Protein AF-A0A1A8CJ34-F1 (afdb_monomer_lite)

pLDDT: mean 79.14, std 18.73, range [24.17, 98.56]

Foldseek 3Di:
DKDKDFDDDDDDDDDDDDDDDDDDDDDDDDDFDKDKWKWWADPVGDTATDFPQLRVVVVVLVVVVDDDDDDDPRPLKDQSCVRPVVSRQWIARNVQQWIARNPPRDIIHMDIDMDGCPLLCVRRIFMWDQDLVRDTGTDPPVLRSQLSVCLVVVHQKADCVVVVAQWIQRSVVRWIAGNPPRDTQDQAPQQRHTLQDFRPQDDDPDDPDPDPDQGRSAKDADPPPGDIHGPSSQVVQCVPDLVQQWGADPPPRDIDGDRDDQDADWDKDWDWAQDFDVVGRPFTKIKIWIFDQKDADPPSDPDHRDTDHDPDPRDIDIFTPDPVSVVVVVVVD

Structure (mmCIF, N/CA/C/O backbone):
data_AF-A0A1A8CJ34-F1
#
_entry.id   AF-A0A1A8CJ34-F1
#
loop_
_atom_site.group_PDB
_atom_site.id
_atom_site.type_symbol
_atom_site.label_atom_id
_atom_site.label_alt_id
_atom_site.label_comp_id
_atom_site.label_asym_id
_atom_site.label_entity_id
_atom_site.label_seq_id
_atom_site.pdbx_PDB_ins_code
_atom_site.Cartn_x
_atom_site.Cartn_y
_atom_site.Cartn_z
_atom_site.occupancy
_atom_site.B_iso_or_equiv
_atom_site.auth_seq_id
_atom_site.auth_comp_id
_atom_site.auth_asym_id
_atom_site.auth_atom_id
_atom_site.pdbx_PDB_model_num
ATOM 1 N N . MET A 1 1 ? 7.918 2.221 -10.940 1.00 45.00 1 MET A N 1
ATOM 2 C CA . MET A 1 1 ? 6.801 2.993 -11.531 1.00 45.00 1 MET A CA 1
ATOM 3 C C . MET A 1 1 ? 6.897 2.883 -13.052 1.00 45.00 1 MET A C 1
ATOM 5 O O . MET A 1 1 ? 7.996 2.609 -13.524 1.00 45.00 1 MET A O 1
ATOM 9 N N . ALA A 1 2 ? 5.792 2.984 -13.793 1.00 45.06 2 ALA A N 1
ATOM 10 C CA . ALA A 1 2 ? 5.799 2.991 -15.256 1.00 45.06 2 ALA A CA 1
ATOM 11 C C . ALA A 1 2 ? 5.310 4.349 -15.767 1.00 45.06 2 ALA A C 1
ATOM 13 O O . ALA A 1 2 ? 4.205 4.751 -15.421 1.00 45.06 2 ALA A O 1
ATOM 14 N N . ILE A 1 3 ? 6.135 5.079 -16.519 1.00 53.38 3 ILE A N 1
ATOM 15 C CA . ILE A 1 3 ? 5.806 6.436 -16.982 1.00 53.38 3 ILE A CA 1
ATOM 16 C C . ILE A 1 3 ? 5.808 6.511 -18.503 1.00 53.38 3 ILE A C 1
ATOM 18 O O . ILE A 1 3 ? 6.524 5.772 -19.179 1.00 53.38 3 ILE A O 1
ATOM 22 N N . VAL A 1 4 ? 4.985 7.426 -19.009 1.00 48.19 4 VAL A N 1
ATOM 23 C CA . VAL A 1 4 ? 4.945 7.846 -20.406 1.00 48.19 4 VAL A CA 1
ATOM 24 C C . VAL A 1 4 ? 5.994 8.936 -20.597 1.00 48.19 4 VAL A C 1
ATOM 26 O O . VAL A 1 4 ? 5.813 10.060 -20.128 1.00 48.19 4 VAL A O 1
ATOM 29 N N . SER A 1 5 ? 7.077 8.618 -21.299 1.00 47.78 5 SER A N 1
ATOM 30 C CA . SER A 1 5 ? 8.059 9.620 -21.720 1.00 47.78 5 SER A CA 1
ATOM 31 C C . SER A 1 5 ? 7.710 10.103 -23.126 1.00 47.78 5 SER A C 1
ATOM 33 O O . SER A 1 5 ? 7.687 9.322 -24.079 1.00 47.78 5 SER A O 1
ATOM 35 N N . GLY A 1 6 ? 7.406 11.398 -23.257 1.00 40.53 6 GLY A N 1
ATOM 36 C CA . GLY A 1 6 ? 7.048 12.026 -24.527 1.00 40.53 6 GLY A CA 1
ATOM 37 C C . GLY A 1 6 ? 7.621 13.435 -24.655 1.00 40.53 6 GLY A C 1
ATOM 38 O O . GLY A 1 6 ? 7.153 14.367 -24.004 1.00 40.53 6 GLY A O 1
ATOM 39 N N . SER A 1 7 ? 8.591 13.608 -25.553 1.00 33.75 7 SER A N 1
ATOM 40 C CA . SER A 1 7 ? 8.984 14.922 -26.069 1.00 33.75 7 SER A CA 1
ATOM 41 C C . SER A 1 7 ? 8.131 15.234 -27.296 1.00 33.75 7 SER A C 1
ATOM 43 O O . SER A 1 7 ? 8.426 14.758 -28.390 1.00 33.75 7 SER A O 1
ATOM 45 N N . CYS A 1 8 ? 7.087 16.050 -27.139 1.00 28.19 8 CYS A N 1
ATOM 46 C CA . CYS A 1 8 ? 6.436 16.701 -28.274 1.00 28.19 8 CYS A CA 1
ATOM 47 C C . CYS A 1 8 ? 6.458 18.225 -28.098 1.00 28.19 8 CYS A C 1
ATOM 49 O O . CYS A 1 8 ? 6.031 18.778 -27.083 1.00 28.19 8 CYS A O 1
ATOM 51 N N . ALA A 1 9 ? 7.008 18.912 -29.102 1.00 27.09 9 ALA A N 1
ATOM 52 C CA . ALA A 1 9 ? 6.963 20.360 -29.207 1.00 27.09 9 ALA A CA 1
ATOM 53 C C . ALA A 1 9 ? 5.500 20.811 -29.332 1.00 27.09 9 ALA A C 1
ATOM 55 O O . ALA A 1 9 ? 4.763 20.337 -30.198 1.00 27.09 9 ALA A O 1
ATOM 56 N N . ARG A 1 10 ? 5.087 21.739 -28.462 1.00 24.17 10 ARG A N 1
ATOM 57 C CA . ARG A 1 10 ? 3.780 22.401 -28.530 1.00 24.17 10 ARG A CA 1
ATOM 58 C C . ARG A 1 10 ? 3.632 23.098 -29.883 1.00 24.17 10 ARG A C 1
ATOM 60 O O . ARG A 1 10 ? 4.286 24.108 -30.127 1.00 24.17 10 ARG A O 1
ATOM 67 N N . VAL A 1 11 ? 2.730 22.611 -30.729 1.00 27.95 11 VAL A N 1
ATOM 68 C CA . VAL A 1 11 ? 2.163 23.423 -31.809 1.00 27.95 11 VAL A CA 1
ATOM 69 C C . VAL A 1 11 ? 0.946 24.141 -31.229 1.00 27.95 11 VAL A C 1
ATOM 71 O O . VAL A 1 11 ? -0.055 23.516 -30.888 1.00 27.95 11 VAL A O 1
ATOM 74 N N . ASN A 1 12 ? 1.062 25.460 -31.067 1.00 24.84 12 ASN A N 1
ATOM 75 C CA . ASN A 1 12 ? -0.036 26.341 -30.672 1.00 24.84 12 ASN A CA 1
ATOM 76 C C . ASN A 1 12 ? -1.152 26.290 -31.728 1.00 24.84 12 ASN A C 1
ATOM 78 O O . ASN A 1 12 ? -0.980 26.788 -32.839 1.00 24.84 12 ASN A O 1
ATOM 82 N N . GLY A 1 13 ? -2.308 25.731 -31.372 1.00 24.78 13 GLY A N 1
ATOM 83 C CA . GLY A 1 13 ? -3.538 25.853 -32.152 1.00 24.78 13 GLY A CA 1
ATOM 84 C C . GLY A 1 13 ? -4.301 27.114 -31.753 1.00 24.78 13 GLY A C 1
ATOM 85 O O . GLY A 1 13 ? -4.865 27.172 -30.662 1.00 24.78 13 GLY A O 1
ATOM 86 N N . SER A 1 14 ? -4.331 28.117 -32.634 1.00 26.61 14 SER A N 1
ATOM 87 C CA . SER A 1 14 ? -5.281 29.228 -32.531 1.00 26.61 14 SER A CA 1
ATOM 88 C C . SER A 1 14 ? -6.641 28.805 -33.093 1.00 26.61 14 SER A C 1
ATOM 90 O O . SER A 1 14 ? -6.725 28.138 -34.124 1.00 26.61 14 SER A O 1
ATOM 92 N N . ARG A 1 15 ? -7.700 29.186 -32.376 1.00 35.12 15 ARG A N 1
ATOM 93 C CA . ARG A 1 15 ? -9.116 28.960 -32.692 1.00 35.12 15 ARG A CA 1
ATOM 94 C C . ARG A 1 15 ? -9.522 29.669 -33.988 1.00 35.12 15 ARG A C 1
ATOM 96 O O . ARG A 1 15 ? -9.211 30.843 -34.135 1.00 35.12 15 ARG A O 1
ATOM 103 N N . ASN A 1 16 ? -10.288 28.980 -34.840 1.00 27.50 16 ASN A N 1
ATOM 104 C CA . ASN A 1 16 ? -11.517 29.456 -35.506 1.00 27.50 16 ASN A CA 1
ATOM 105 C C . ASN A 1 16 ? -12.118 28.304 -36.345 1.00 27.50 16 ASN A C 1
ATOM 107 O O . ASN A 1 16 ? -11.406 27.676 -37.121 1.00 27.50 16 ASN A O 1
ATOM 111 N N . GLY A 1 17 ? -13.411 28.000 -36.174 1.00 24.91 17 GLY A N 1
ATOM 112 C CA . GLY A 1 17 ? -14.178 27.126 -37.086 1.00 24.91 17 GLY A CA 1
ATOM 113 C C . GLY A 1 17 ? -15.018 27.953 -38.073 1.00 24.91 17 GLY A C 1
ATOM 114 O O . GLY A 1 17 ? -14.864 29.172 -38.094 1.00 24.91 17 GLY A O 1
ATOM 115 N N . PRO A 1 18 ? -16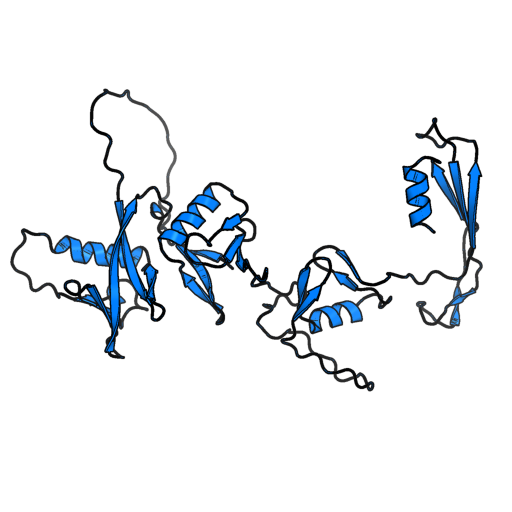.020 27.374 -38.761 1.00 51.56 18 PRO A N 1
ATOM 116 C CA . PRO A 1 18 ? -16.101 26.053 -39.400 1.00 51.56 18 PRO A CA 1
ATOM 117 C C . PRO A 1 18 ? -16.465 26.175 -40.906 1.00 51.56 18 PRO A C 1
ATOM 119 O O . PRO A 1 18 ? -17.001 27.198 -41.322 1.00 51.56 18 PRO A O 1
ATOM 122 N N . SER A 1 19 ? -16.276 25.130 -41.725 1.00 25.47 19 SER A N 1
ATOM 123 C CA . SER A 1 19 ? -17.205 24.766 -42.828 1.00 25.47 19 SER A CA 1
ATOM 124 C C . SER A 1 19 ? -16.823 23.434 -43.490 1.00 25.47 19 SER A C 1
ATOM 126 O O . SER A 1 19 ? -15.661 23.182 -43.797 1.00 25.47 19 SER A O 1
ATOM 128 N N . LEU A 1 20 ? -17.830 22.583 -43.696 1.00 39.09 20 LEU A N 1
ATOM 129 C CA . LEU A 1 20 ? -17.768 21.328 -44.453 1.00 39.09 20 LEU A CA 1
ATOM 130 C C . LEU A 1 20 ? -17.661 21.621 -45.958 1.00 39.09 20 LEU A C 1
ATOM 132 O O . LEU A 1 20 ? -18.269 22.587 -46.425 1.00 39.09 20 LEU A O 1
ATOM 136 N N . PRO A 1 21 ? -17.047 20.714 -46.737 1.00 34.19 21 PRO A N 1
ATOM 137 C CA . PRO A 1 21 ? -17.764 20.283 -47.928 1.00 34.19 21 PRO A CA 1
ATOM 138 C C . PRO A 1 21 ? -17.802 18.762 -48.139 1.00 34.19 21 PRO A C 1
ATOM 140 O O . PRO A 1 21 ? -16.892 18.002 -47.820 1.00 34.19 21 PRO A O 1
ATOM 143 N N . VAL A 1 22 ? -18.954 18.402 -48.693 1.00 32.22 22 VAL A N 1
ATOM 144 C CA . VAL A 1 22 ? -19.455 17.177 -49.321 1.00 32.22 22 VAL A CA 1
ATOM 145 C C . VAL A 1 22 ? -18.400 16.276 -49.995 1.00 32.22 22 VAL A C 1
ATOM 147 O O . VAL A 1 22 ? -17.530 16.737 -50.728 1.00 32.22 22 VAL A O 1
ATOM 150 N N . LEU A 1 23 ? -18.561 14.963 -49.787 1.00 34.78 23 LEU A N 1
ATOM 151 C CA . LEU A 1 23 ? -17.859 13.854 -50.451 1.00 34.78 23 LEU A CA 1
ATOM 152 C C . LEU A 1 23 ? -18.253 13.707 -51.933 1.00 34.78 23 LEU A C 1
ATOM 154 O O . LEU A 1 23 ? -19.438 13.812 -52.250 1.00 34.78 23 LEU A O 1
ATOM 158 N N . PRO A 1 24 ? -17.342 13.205 -52.783 1.00 31.09 24 PRO A N 1
ATOM 159 C CA . PRO A 1 24 ? -17.709 12.235 -53.799 1.00 31.09 24 PRO A CA 1
ATOM 160 C C . PRO A 1 24 ? -17.152 10.851 -53.446 1.00 31.09 24 PRO A C 1
ATOM 162 O O . PRO A 1 24 ? -15.999 10.676 -53.051 1.00 31.09 24 PRO A O 1
ATOM 165 N N . SER A 1 25 ? -18.025 9.858 -53.575 1.00 44.25 25 SER A N 1
ATOM 166 C CA . SER A 1 25 ? -17.733 8.439 -53.424 1.00 44.25 25 SER A CA 1
ATOM 167 C C . SER A 1 25 ? -16.767 7.944 -54.501 1.00 44.25 25 SER A C 1
ATOM 169 O O . SER A 1 25 ? -16.954 8.225 -55.682 1.00 44.25 25 SER A O 1
ATOM 171 N N . GLY A 1 26 ? -15.795 7.128 -54.087 1.00 42.97 26 GLY A N 1
ATOM 172 C CA . GLY A 1 26 ? -15.010 6.274 -54.977 1.00 42.97 26 GLY A CA 1
ATOM 173 C C . GLY A 1 26 ? -13.508 6.529 -54.929 1.00 42.97 26 GLY A C 1
ATOM 174 O O . GLY A 1 26 ? -12.968 7.235 -55.769 1.00 42.97 26 GLY A O 1
ATOM 175 N N . SER A 1 27 ? -12.807 5.907 -53.982 1.00 30.22 27 SER A N 1
ATOM 176 C CA . SER A 1 27 ? -11.454 5.379 -54.209 1.00 30.22 27 SER A CA 1
ATOM 177 C C . SER A 1 27 ? -11.015 4.524 -53.021 1.00 30.22 27 SER A C 1
ATOM 179 O O . SER A 1 27 ? -11.409 4.752 -51.880 1.00 30.22 27 SER A O 1
ATOM 181 N N . VAL A 1 28 ? -10.253 3.484 -53.346 1.00 38.78 28 VAL A N 1
ATOM 182 C CA . VAL A 1 28 ? -9.584 2.531 -52.455 1.00 38.78 28 VAL A CA 1
ATOM 183 C C . VAL A 1 28 ? -9.040 3.244 -51.211 1.00 38.78 28 VAL A C 1
ATOM 185 O O . VAL A 1 28 ? -8.338 4.244 -51.341 1.00 38.78 28 VAL A O 1
ATOM 188 N N . GLY A 1 29 ? -9.408 2.756 -50.020 1.00 34.66 29 GLY A N 1
ATOM 189 C CA . GLY A 1 29 ? -9.102 3.416 -48.748 1.00 34.66 29 GLY A CA 1
ATOM 190 C C . GLY A 1 29 ? -7.618 3.789 -48.618 1.00 34.66 29 GLY A C 1
ATOM 191 O O . GLY A 1 29 ? -6.761 3.012 -49.048 1.00 34.66 29 GLY A O 1
ATOM 192 N N . PRO A 1 30 ? -7.291 4.965 -48.051 1.00 45.59 30 PRO A N 1
ATOM 193 C CA . PRO A 1 30 ? -5.911 5.416 -47.946 1.00 45.59 30 PRO A CA 1
ATOM 194 C C . PRO A 1 30 ? -5.113 4.412 -47.111 1.00 45.59 30 PRO A C 1
ATOM 196 O O . PRO A 1 30 ? -5.522 4.047 -46.007 1.00 45.59 30 PRO A O 1
ATOM 199 N N . SER A 1 31 ? -3.976 3.960 -47.646 1.00 55.31 31 SER A N 1
ATOM 200 C CA . SER A 1 31 ? -2.976 3.201 -46.895 1.00 55.31 31 SER A CA 1
ATOM 201 C C . SER A 1 31 ? -2.723 3.919 -45.572 1.00 55.31 31 SER A C 1
ATOM 203 O O . SER A 1 31 ? -2.351 5.096 -45.589 1.00 55.31 31 SER A O 1
ATOM 205 N N . GLN A 1 32 ? -2.959 3.248 -44.442 1.00 59.31 32 GLN A N 1
ATOM 206 C CA . GLN A 1 32 ? -2.711 3.852 -43.137 1.00 59.31 32 GLN A CA 1
ATOM 207 C C . GLN A 1 32 ? -1.262 4.357 -43.093 1.00 59.31 32 GLN A C 1
ATOM 209 O O . GLN A 1 32 ? -0.355 3.616 -43.485 1.00 59.31 32 GLN A O 1
ATOM 214 N N . PRO A 1 33 ? -1.022 5.606 -42.666 1.00 73.19 33 PRO A N 1
ATOM 215 C CA . PRO A 1 33 ? 0.332 6.123 -42.588 1.00 73.19 33 PRO A CA 1
ATOM 216 C C . PRO A 1 33 ? 1.138 5.277 -41.595 1.00 73.19 33 PRO A C 1
ATOM 218 O O . PRO A 1 33 ? 0.696 5.016 -40.475 1.00 73.19 33 PRO A O 1
ATOM 221 N N . MET A 1 34 ? 2.301 4.796 -42.034 1.00 79.50 34 MET A N 1
ATOM 222 C CA . MET A 1 34 ? 3.190 3.935 -41.251 1.00 79.50 34 MET A CA 1
ATOM 223 C C . MET A 1 34 ? 4.361 4.756 -40.710 1.00 79.50 34 MET A C 1
ATOM 225 O O . MET A 1 34 ? 4.915 5.594 -41.420 1.00 79.50 34 MET A O 1
ATOM 229 N N . ILE A 1 35 ? 4.776 4.479 -39.477 1.00 81.94 35 ILE A N 1
ATOM 230 C CA . ILE A 1 35 ? 5.943 5.081 -38.831 1.00 81.94 35 ILE A CA 1
ATOM 231 C C . ILE A 1 35 ? 7.047 4.033 -38.712 1.00 81.94 35 ILE A C 1
ATOM 233 O O . ILE A 1 35 ? 6.802 2.893 -38.311 1.00 81.94 35 ILE A O 1
ATOM 237 N N . ALA A 1 36 ? 8.269 4.437 -39.061 1.00 84.75 36 ALA A N 1
ATOM 238 C CA . ALA A 1 36 ? 9.468 3.640 -38.857 1.00 84.75 36 ALA A CA 1
ATOM 239 C C . ALA A 1 36 ? 10.012 3.855 -37.442 1.00 84.75 36 ALA A C 1
ATOM 241 O O . ALA A 1 36 ? 10.359 4.974 -37.064 1.00 84.75 36 ALA A O 1
ATOM 242 N N . VAL A 1 37 ? 10.108 2.768 -36.681 1.00 87.19 37 VAL A N 1
ATOM 243 C CA . VAL A 1 37 ? 10.777 2.729 -35.381 1.00 87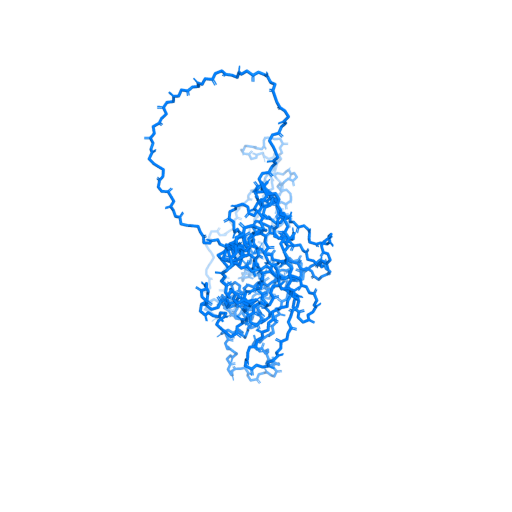.19 37 VAL A CA 1
ATOM 244 C C . VAL A 1 37 ? 12.043 1.906 -35.540 1.00 87.19 37 VAL A C 1
ATOM 246 O O . VAL A 1 37 ? 12.009 0.774 -36.030 1.00 87.19 37 VAL A O 1
ATOM 249 N N . TRP A 1 38 ? 13.167 2.497 -35.151 1.00 89.56 38 TRP A N 1
ATOM 250 C CA . TRP A 1 38 ? 14.443 1.804 -35.123 1.00 89.56 38 TRP A CA 1
ATOM 251 C C . TRP A 1 38 ? 14.655 1.216 -33.732 1.00 89.56 38 TRP A C 1
ATOM 253 O O . TRP A 1 38 ? 14.408 1.878 -32.725 1.00 89.56 38 TRP A O 1
ATOM 263 N N . GLU A 1 39 ? 15.118 -0.028 -33.676 1.00 91.88 39 GLU A N 1
ATOM 264 C CA . GLU A 1 39 ? 15.334 -0.761 -32.428 1.00 91.88 39 GLU A CA 1
ATOM 265 C C . GLU A 1 39 ? 16.743 -1.360 -32.406 1.00 91.88 39 GLU A C 1
ATOM 267 O O . GLU A 1 39 ? 17.288 -1.726 -33.452 1.00 91.88 39 GLU A O 1
ATOM 272 N N . TRP A 1 40 ? 17.320 -1.495 -31.216 1.00 92.06 40 TRP A N 1
ATOM 273 C CA . TRP A 1 40 ? 18.594 -2.172 -30.981 1.00 92.06 40 TRP A CA 1
ATOM 274 C C . TRP A 1 40 ? 18.411 -3.345 -30.022 1.00 92.06 40 TRP A C 1
ATOM 276 O O . TRP A 1 40 ? 17.515 -3.335 -29.183 1.00 92.06 40 TRP A O 1
ATOM 286 N N . GLN A 1 41 ? 19.234 -4.378 -30.169 1.00 93.19 41 GLN A N 1
ATOM 287 C CA . GLN A 1 41 ? 19.145 -5.579 -29.347 1.00 93.19 41 GLN A CA 1
ATOM 288 C C . GLN A 1 41 ? 20.065 -5.480 -28.124 1.00 93.19 41 GLN A C 1
ATOM 290 O O . GLN A 1 41 ? 21.276 -5.266 -28.267 1.00 93.19 41 GLN A O 1
ATOM 295 N N . ASP A 1 42 ? 19.491 -5.632 -26.932 1.00 87.12 42 ASP A N 1
ATOM 296 C CA . ASP A 1 42 ? 20.243 -5.677 -25.678 1.00 87.12 42 ASP A CA 1
ATOM 297 C C . ASP A 1 42 ? 20.945 -7.028 -25.459 1.00 87.12 42 ASP A C 1
ATOM 299 O O . ASP A 1 42 ? 20.792 -7.967 -26.244 1.00 87.12 42 ASP A O 1
ATOM 303 N N . ASP A 1 43 ? 21.765 -7.118 -24.408 1.00 84.38 43 ASP A N 1
ATOM 304 C CA . ASP A 1 43 ? 22.549 -8.328 -24.101 1.00 84.38 43 ASP A CA 1
ATOM 305 C C . ASP A 1 43 ? 21.672 -9.522 -23.711 1.00 84.38 43 ASP A C 1
ATOM 307 O O . ASP A 1 43 ? 22.100 -10.670 -23.801 1.00 84.38 43 ASP A O 1
ATOM 311 N N . GLN A 1 44 ? 20.432 -9.254 -23.305 1.00 82.19 44 GLN A N 1
ATOM 312 C CA . GLN A 1 44 ? 19.437 -10.261 -22.952 1.00 82.19 44 GLN A CA 1
ATOM 313 C C . GLN A 1 44 ? 18.589 -10.677 -24.167 1.00 82.19 44 GLN A C 1
ATOM 315 O O . GLN A 1 44 ? 17.731 -11.551 -24.058 1.00 82.19 44 GLN A O 1
ATOM 320 N N . GLY A 1 45 ? 18.842 -10.084 -25.338 1.00 84.19 45 GLY A N 1
ATOM 321 C CA . GLY A 1 45 ? 18.179 -10.408 -26.594 1.00 84.19 45 GLY A CA 1
ATOM 322 C C . GLY A 1 45 ? 16.885 -9.636 -26.856 1.00 84.19 45 GLY A C 1
ATOM 323 O O . GLY A 1 45 ? 16.283 -9.850 -27.915 1.00 84.19 45 GLY A O 1
ATOM 324 N N . TYR A 1 46 ? 16.471 -8.729 -25.966 1.00 87.56 46 TYR A N 1
ATOM 325 C CA . TYR A 1 46 ? 15.284 -7.898 -26.158 1.00 87.56 46 TYR A CA 1
ATOM 326 C C . TYR A 1 46 ? 15.568 -6.729 -27.098 1.00 87.56 46 TYR A C 1
ATOM 328 O O . TYR A 1 46 ? 16.676 -6.197 -27.167 1.00 87.56 46 TYR A O 1
ATOM 336 N N . TRP A 1 47 ? 14.537 -6.308 -27.826 1.00 89.38 47 TRP A N 1
ATOM 337 C CA . TRP A 1 47 ? 14.623 -5.198 -28.769 1.00 89.38 47 TRP A CA 1
ATOM 338 C C . TRP A 1 47 ? 14.143 -3.908 -28.119 1.00 89.38 47 TRP A C 1
ATOM 340 O O . TRP A 1 47 ? 12.967 -3.761 -27.793 1.00 89.38 47 TRP A O 1
ATOM 350 N N . ARG A 1 48 ? 15.062 -2.965 -27.938 1.00 89.00 48 ARG A N 1
ATOM 351 C CA . ARG A 1 48 ? 14.813 -1.677 -27.299 1.00 89.00 48 ARG A CA 1
ATOM 352 C C . ARG A 1 48 ? 14.622 -0.595 -28.359 1.00 89.00 48 ARG A C 1
ATOM 354 O O . ARG A 1 48 ? 15.456 -0.491 -29.263 1.00 89.00 48 ARG A O 1
ATOM 361 N N . PRO A 1 49 ? 13.550 0.209 -28.281 1.00 88.50 49 PRO A N 1
ATOM 362 C CA . PRO A 1 49 ? 13.346 1.294 -29.226 1.00 88.50 49 PRO A CA 1
ATOM 363 C C . PRO A 1 49 ? 14.387 2.394 -29.016 1.00 88.50 49 PRO A C 1
ATOM 365 O O . PRO A 1 49 ? 14.702 2.768 -27.886 1.00 88.50 49 PRO A O 1
ATOM 368 N N . TYR A 1 50 ? 14.890 2.954 -30.111 1.00 87.00 50 TYR A N 1
ATOM 369 C CA . TYR A 1 50 ? 15.502 4.274 -30.056 1.00 87.00 50 TYR A CA 1
ATOM 370 C C . TYR A 1 50 ? 14.422 5.333 -29.826 1.00 87.00 50 TYR A C 1
ATOM 372 O O . TYR A 1 50 ? 13.264 5.168 -30.226 1.00 87.00 50 TYR A O 1
ATOM 380 N N . SER A 1 51 ? 14.819 6.470 -29.253 1.00 82.25 51 SER A N 1
ATOM 381 C CA . SER A 1 51 ? 13.928 7.621 -29.115 1.00 82.25 51 SER A CA 1
ATOM 382 C C . SER A 1 51 ? 13.342 8.038 -30.471 1.00 82.25 51 SER A C 1
ATOM 384 O O . SER A 1 51 ? 13.926 7.788 -31.533 1.00 82.25 51 SER A O 1
ATOM 386 N N . GLY A 1 52 ? 12.179 8.698 -30.453 1.00 79.12 52 GLY A N 1
ATOM 387 C CA . GLY A 1 52 ? 11.527 9.164 -31.683 1.00 79.12 52 GLY A CA 1
ATOM 388 C C . GLY A 1 52 ? 12.433 10.075 -32.519 1.00 79.12 52 GLY A C 1
ATOM 389 O O . GLY A 1 52 ? 12.482 9.950 -33.741 1.00 79.12 52 GLY A O 1
ATOM 390 N N . GLN A 1 53 ? 13.226 10.923 -31.856 1.00 83.31 53 GLN A N 1
ATOM 391 C CA . GLN A 1 53 ? 14.198 11.805 -32.503 1.00 83.31 53 GLN A CA 1
ATOM 392 C C . GLN A 1 53 ? 15.311 11.019 -33.209 1.00 83.31 53 GLN A C 1
ATOM 394 O O . GLN A 1 53 ? 15.589 11.270 -34.382 1.00 83.31 53 GLN A O 1
ATOM 399 N N . VAL A 1 54 ? 15.912 10.043 -32.522 1.00 85.56 54 VAL A N 1
ATOM 400 C CA . VAL A 1 54 ? 16.986 9.214 -33.087 1.00 85.56 54 VAL A CA 1
ATOM 401 C C . VAL A 1 54 ? 16.451 8.348 -34.230 1.00 85.56 54 VAL A C 1
ATOM 403 O O . VAL A 1 54 ? 17.070 8.291 -35.289 1.00 85.56 54 VAL A O 1
ATOM 406 N N . SER A 1 55 ? 15.265 7.753 -34.076 1.00 86.75 55 SER A N 1
ATOM 407 C CA . SER A 1 55 ? 14.606 6.987 -35.144 1.00 86.75 55 SER A CA 1
ATOM 408 C C . SER A 1 55 ? 14.338 7.846 -36.386 1.00 86.75 55 SER A C 1
ATOM 410 O O . SER A 1 55 ? 14.652 7.426 -37.499 1.00 86.75 55 SER A O 1
ATOM 412 N N . ALA A 1 56 ? 13.826 9.071 -36.217 1.00 84.56 56 ALA A N 1
ATOM 413 C CA . ALA A 1 56 ? 13.586 9.999 -37.324 1.00 84.56 56 ALA A CA 1
ATOM 414 C C . ALA A 1 56 ? 14.888 10.454 -38.005 1.00 84.56 56 ALA A C 1
ATOM 416 O O . ALA A 1 56 ? 14.938 10.607 -39.229 1.00 84.56 56 ALA A O 1
ATOM 417 N N . TYR A 1 57 ? 15.955 10.651 -37.227 1.00 86.25 57 TYR A N 1
ATOM 418 C CA . TYR A 1 57 ? 17.278 10.976 -37.751 1.00 86.25 57 TYR A CA 1
ATOM 419 C C . TYR A 1 57 ? 17.846 9.834 -38.604 1.00 86.25 57 TYR A C 1
ATOM 421 O O . TYR A 1 57 ? 18.242 10.072 -39.748 1.00 86.25 57 TYR A O 1
ATOM 429 N N . ILE A 1 58 ? 17.811 8.596 -38.096 1.00 87.19 58 ILE A N 1
ATOM 430 C CA . ILE A 1 58 ? 18.252 7.412 -38.846 1.00 87.19 58 ILE A CA 1
ATOM 431 C C . ILE A 1 58 ? 17.442 7.289 -40.143 1.00 87.19 58 ILE A C 1
ATOM 433 O O . ILE A 1 58 ? 18.018 7.145 -41.222 1.00 87.19 58 ILE A O 1
ATOM 437 N N . GLU A 1 59 ? 16.119 7.442 -40.072 1.00 88.06 59 GLU A N 1
ATOM 438 C CA . GLU A 1 59 ? 15.242 7.353 -41.241 1.00 88.06 59 GLU A CA 1
ATOM 439 C C . GLU A 1 59 ? 15.555 8.424 -42.300 1.00 88.06 59 GLU A C 1
ATOM 441 O O . GLU A 1 59 ? 15.567 8.132 -43.500 1.00 88.06 59 GLU A O 1
ATOM 446 N N . ARG A 1 60 ? 15.880 9.657 -41.884 1.00 85.44 60 ARG A N 1
ATOM 447 C CA . ARG A 1 60 ? 16.298 10.741 -42.788 1.00 85.44 60 ARG A CA 1
ATOM 448 C C . ARG A 1 60 ? 17.620 10.423 -43.485 1.00 85.44 60 ARG A C 1
ATOM 450 O O . ARG A 1 60 ? 17.757 10.700 -44.678 1.00 85.44 60 ARG A O 1
ATOM 457 N N . CYS A 1 61 ? 18.584 9.859 -42.763 1.00 85.56 61 CYS A N 1
ATOM 458 C CA . CYS A 1 61 ? 19.867 9.434 -43.322 1.00 85.56 61 CYS A CA 1
ATOM 459 C C . CYS A 1 61 ? 19.695 8.291 -44.332 1.00 85.56 61 CYS A C 1
ATOM 461 O O . CYS A 1 61 ? 20.302 8.326 -45.401 1.00 85.56 61 CYS A O 1
ATOM 463 N N . VAL A 1 62 ? 18.822 7.325 -44.037 1.00 84.25 62 VAL A N 1
ATOM 464 C CA . VAL A 1 62 ? 18.531 6.190 -44.927 1.00 84.25 62 VAL A CA 1
ATOM 465 C C . VAL A 1 62 ? 17.752 6.634 -46.172 1.00 84.25 62 VAL A C 1
ATOM 467 O O . VAL A 1 62 ? 18.103 6.250 -47.285 1.00 84.25 62 VAL A O 1
ATOM 470 N N . SER A 1 63 ? 16.755 7.511 -46.022 1.00 76.56 63 SER A N 1
ATOM 471 C CA . SER A 1 63 ? 15.904 7.984 -47.130 1.00 76.56 63 SER A CA 1
ATOM 472 C C . SER A 1 63 ? 16.651 8.854 -48.146 1.00 76.56 63 SER A C 1
ATOM 474 O O . SER A 1 63 ? 16.338 8.839 -49.335 1.00 76.56 63 SER A O 1
ATOM 476 N N . ARG A 1 64 ? 17.682 9.591 -47.709 1.00 68.69 64 ARG A N 1
ATOM 477 C CA . ARG A 1 64 ? 18.555 10.383 -48.598 1.00 68.69 64 ARG A CA 1
ATOM 478 C C . ARG A 1 64 ? 19.410 9.528 -49.543 1.00 68.69 64 ARG A C 1
ATOM 480 O O . ARG A 1 64 ? 20.045 10.077 -50.435 1.00 68.69 64 ARG A O 1
ATOM 487 N N . ARG A 1 65 ? 19.407 8.204 -49.369 1.00 64.88 65 ARG A N 1
ATOM 488 C CA . ARG A 1 65 ? 20.206 7.226 -50.119 1.00 64.88 65 ARG A CA 1
ATOM 489 C C . ARG A 1 65 ? 19.437 6.531 -51.256 1.00 64.88 65 ARG A C 1
ATOM 491 O O . ARG A 1 65 ? 19.867 5.476 -51.711 1.00 64.88 65 ARG A O 1
ATOM 498 N N . GLY A 1 66 ? 18.284 7.072 -51.666 1.00 54.19 66 GLY A N 1
ATOM 499 C CA . GLY A 1 66 ? 17.350 6.430 -52.601 1.00 54.19 66 GLY A CA 1
ATOM 500 C C . GLY A 1 66 ? 17.955 5.978 -53.951 1.00 54.19 66 GLY A C 1
ATOM 501 O O . GLY A 1 66 ? 19.024 6.441 -54.343 1.00 54.19 66 GLY A O 1
ATOM 502 N N . PRO A 1 67 ? 17.260 5.106 -54.715 1.00 48.41 67 PRO A N 1
ATOM 503 C CA . PRO A 1 67 ? 17.851 4.283 -55.788 1.00 48.41 67 PRO A CA 1
ATOM 504 C C . PRO A 1 67 ? 18.379 5.027 -57.029 1.00 48.41 67 PRO A C 1
ATOM 506 O O . PRO A 1 67 ? 18.897 4.395 -57.946 1.00 48.41 67 PRO A O 1
ATOM 509 N N . ARG A 1 68 ? 18.201 6.350 -57.118 1.00 48.69 68 ARG A N 1
ATOM 510 C CA . ARG A 1 68 ? 18.515 7.166 -58.303 1.00 48.69 68 ARG A CA 1
ATOM 511 C C . ARG A 1 68 ? 19.053 8.544 -57.909 1.00 48.69 68 ARG A C 1
ATOM 513 O O . ARG A 1 68 ? 18.397 9.558 -58.114 1.00 48.69 68 ARG A O 1
ATOM 520 N N . GLY A 1 69 ? 20.255 8.580 -57.347 1.00 41.59 69 GLY A N 1
ATOM 521 C CA . GLY A 1 69 ? 20.987 9.821 -57.092 1.00 41.59 69 GLY A CA 1
ATOM 522 C C . GLY A 1 69 ? 22.472 9.526 -56.950 1.00 41.59 69 GLY A C 1
ATOM 523 O O . GLY A 1 69 ? 22.905 9.005 -55.928 1.00 41.59 69 GLY A O 1
ATOM 524 N N . GLY A 1 70 ? 23.223 9.772 -58.022 1.00 42.34 70 GLY A N 1
ATOM 525 C CA . GLY A 1 70 ? 24.644 9.464 -58.113 1.00 42.34 70 GLY A CA 1
ATOM 526 C C . GLY A 1 70 ? 25.535 10.356 -57.249 1.00 42.34 70 GLY A C 1
ATOM 527 O O . GLY A 1 70 ? 25.156 11.453 -56.851 1.00 42.34 70 GLY A O 1
ATOM 528 N N . GLY A 1 71 ? 26.757 9.867 -57.034 1.00 42.53 71 GLY A N 1
ATOM 529 C CA . GLY A 1 71 ? 27.936 10.707 -56.831 1.00 42.53 71 GLY A CA 1
ATOM 530 C C . GLY A 1 71 ? 28.026 11.433 -55.492 1.00 42.53 71 GLY A C 1
ATOM 531 O O . GLY A 1 71 ? 28.062 12.655 -55.452 1.00 42.53 71 GLY A O 1
ATOM 532 N N . GLY A 1 72 ? 28.152 10.689 -54.398 1.00 40.22 72 GLY A N 1
ATOM 533 C CA . GLY A 1 72 ? 28.643 11.237 -53.138 1.00 40.22 72 GLY A CA 1
ATOM 534 C C . GLY A 1 72 ? 28.970 10.109 -52.177 1.00 40.22 72 GLY A C 1
ATOM 535 O O . GLY A 1 72 ? 28.115 9.265 -51.920 1.00 40.22 72 GLY A O 1
ATOM 536 N N . ALA A 1 73 ? 30.203 10.069 -51.672 1.00 45.97 73 ALA A N 1
ATOM 537 C CA . ALA A 1 73 ? 30.658 9.135 -50.646 1.00 45.97 73 ALA A CA 1
ATOM 538 C C . ALA A 1 73 ? 29.909 9.388 -49.323 1.00 45.97 73 ALA A C 1
ATOM 540 O O . ALA A 1 73 ? 30.436 9.976 -48.386 1.00 45.97 73 ALA A O 1
ATOM 541 N N . GLY A 1 74 ? 28.634 9.009 -49.264 1.00 52.56 74 GLY A N 1
ATOM 542 C CA . GLY A 1 74 ? 27.870 9.003 -48.029 1.00 52.56 74 GLY A CA 1
ATOM 543 C C . GLY A 1 74 ? 28.366 7.849 -47.173 1.00 52.56 74 GLY A C 1
ATOM 544 O O . GLY A 1 74 ? 28.224 6.693 -47.584 1.00 52.56 74 GLY A O 1
ATOM 545 N N . SER A 1 75 ? 28.952 8.164 -46.014 1.00 59.81 75 SER A N 1
ATOM 546 C CA . SER A 1 75 ? 29.359 7.184 -45.005 1.00 59.81 75 SER A CA 1
ATOM 547 C C . SER A 1 75 ? 28.281 6.110 -44.844 1.00 59.81 75 SER A C 1
ATOM 549 O O . SER A 1 75 ? 27.110 6.415 -44.623 1.00 59.81 75 SER A O 1
ATOM 551 N N . THR A 1 76 ? 28.667 4.838 -44.975 1.00 74.69 76 THR A N 1
ATOM 552 C CA . THR A 1 76 ? 27.799 3.666 -44.732 1.00 74.69 76 THR A CA 1
ATOM 553 C C . THR A 1 76 ? 27.343 3.570 -43.277 1.00 74.69 76 THR A C 1
ATOM 555 O O . THR A 1 76 ? 26.430 2.804 -42.964 1.00 74.69 76 THR A O 1
ATOM 558 N N . SER A 1 77 ? 27.959 4.381 -42.418 1.00 83.38 77 SER A N 1
ATOM 559 C CA . SER A 1 77 ? 27.754 4.435 -40.984 1.00 83.38 77 SER A CA 1
ATOM 560 C C . SER A 1 77 ? 27.102 5.754 -40.559 1.00 83.38 77 SER A C 1
ATOM 562 O O . SER A 1 77 ? 27.495 6.833 -41.006 1.00 83.38 77 SER A O 1
ATOM 564 N N . ILE A 1 78 ? 26.118 5.667 -39.667 1.00 87.75 78 ILE A N 1
ATOM 565 C CA . ILE A 1 78 ? 25.398 6.799 -39.076 1.00 87.75 78 ILE A CA 1
ATOM 566 C C . ILE A 1 78 ? 25.886 7.000 -37.642 1.00 87.75 78 ILE A C 1
ATOM 568 O O . ILE A 1 78 ? 25.717 6.110 -36.814 1.00 87.75 78 ILE A O 1
ATOM 572 N N . CYS A 1 79 ? 26.435 8.174 -37.327 1.00 88.31 79 CYS A N 1
ATOM 573 C CA . CYS A 1 79 ? 26.802 8.539 -35.955 1.00 88.31 79 CYS A CA 1
ATOM 574 C C . CYS A 1 79 ? 25.567 8.980 -35.163 1.00 88.31 79 CYS A C 1
ATOM 576 O O . CYS A 1 79 ? 24.944 9.987 -35.513 1.00 88.31 79 CYS A O 1
ATOM 578 N N . LEU A 1 80 ? 25.239 8.274 -34.078 1.00 87.06 80 LEU A N 1
ATOM 579 C CA . LEU A 1 80 ? 24.071 8.594 -33.248 1.00 87.06 80 LEU A CA 1
ATOM 580 C C . LEU A 1 80 ? 24.267 9.866 -32.412 1.00 87.06 80 LEU A C 1
ATOM 582 O O . LEU A 1 80 ? 23.300 10.592 -32.183 1.00 87.06 80 LEU A O 1
ATOM 586 N N . GLY A 1 81 ? 25.521 10.203 -32.092 1.00 84.62 81 GLY A N 1
ATOM 587 C CA . GLY A 1 81 ? 25.922 11.452 -31.430 1.00 84.62 81 GLY A CA 1
ATOM 588 C C . GLY A 1 81 ? 25.403 12.740 -32.064 1.00 84.62 81 GLY A C 1
ATOM 589 O O . GLY A 1 81 ? 25.245 13.745 -31.381 1.00 84.62 81 GLY A O 1
ATOM 590 N N . GLN A 1 82 ? 25.137 12.715 -33.372 1.00 85.19 82 GLN A N 1
ATOM 591 C CA . GLN A 1 82 ? 24.622 13.870 -34.113 1.00 85.19 82 GLN A CA 1
ATOM 592 C C . GLN A 1 82 ? 23.153 14.169 -33.786 1.00 85.19 82 GLN A C 1
ATOM 594 O O . GLN A 1 82 ? 22.703 15.299 -33.955 1.00 85.19 82 GLN A O 1
ATOM 599 N N . SER A 1 83 ? 22.404 13.159 -33.338 1.00 85.38 83 SER A N 1
ATOM 600 C CA . SER A 1 83 ? 21.026 13.320 -32.874 1.00 85.38 83 SER A CA 1
ATOM 601 C C . SER A 1 83 ? 20.953 13.442 -31.357 1.00 85.38 83 SER A C 1
ATOM 603 O O . SER A 1 83 ? 20.152 14.225 -30.858 1.00 85.38 83 SER A O 1
ATOM 605 N N . ASP A 1 84 ? 21.742 12.650 -30.633 1.00 83.00 84 ASP A N 1
ATOM 606 C CA . ASP A 1 84 ? 21.753 12.615 -29.174 1.00 83.00 84 ASP A CA 1
ATOM 607 C C . ASP A 1 84 ? 23.205 12.520 -28.675 1.00 83.00 84 ASP A C 1
ATOM 609 O O . ASP A 1 84 ? 23.850 11.490 -28.898 1.00 83.00 84 ASP A O 1
ATOM 613 N N . PRO A 1 85 ? 23.736 13.556 -27.997 1.00 85.25 85 PRO A N 1
ATOM 614 C CA . PRO A 1 85 ? 25.111 13.562 -27.499 1.00 85.25 85 PRO A CA 1
ATOM 615 C C . PRO A 1 85 ? 25.456 12.391 -26.567 1.00 85.25 85 PRO A C 1
ATOM 617 O O . PRO A 1 85 ? 26.610 11.954 -26.545 1.00 85.25 85 PRO A O 1
ATOM 620 N N . SER A 1 86 ? 24.477 11.844 -25.834 1.00 84.69 86 SER A N 1
ATOM 621 C CA . SER A 1 86 ? 24.683 10.673 -24.964 1.00 84.69 86 SER A CA 1
ATOM 622 C C . SER A 1 86 ? 25.014 9.405 -25.761 1.00 84.69 86 SER A C 1
ATOM 624 O O . SER A 1 86 ? 25.698 8.508 -25.270 1.00 84.69 86 SER A O 1
ATOM 626 N N . LEU A 1 87 ? 24.604 9.367 -27.032 1.00 85.50 87 LEU A N 1
ATOM 627 C CA . LEU A 1 87 ? 24.882 8.287 -27.969 1.00 85.50 87 LEU A CA 1
ATOM 628 C C . LEU A 1 87 ? 26.102 8.570 -28.862 1.00 85.50 87 LEU A C 1
ATOM 630 O O . LEU A 1 87 ? 26.315 7.880 -29.861 1.00 85.50 87 LEU A O 1
ATOM 634 N N . SER A 1 88 ? 26.932 9.554 -28.507 1.00 83.38 88 SER A N 1
ATOM 635 C CA . SER A 1 88 ? 28.153 9.906 -29.243 1.00 83.38 88 SER A CA 1
ATOM 636 C C . SER A 1 88 ? 29.119 8.757 -29.555 1.00 83.38 88 SER A C 1
ATOM 638 O O . SER A 1 88 ? 29.625 8.763 -30.678 1.00 83.38 88 SER A O 1
ATOM 640 N N . PRO A 1 89 ? 29.344 7.745 -28.690 1.00 86.56 89 PRO A N 1
ATOM 641 C CA . PRO A 1 89 ? 30.266 6.660 -29.027 1.00 86.56 89 PRO A CA 1
ATOM 642 C C . PRO A 1 89 ? 29.665 5.618 -29.983 1.00 86.56 89 PRO A C 1
ATOM 644 O O . PRO A 1 89 ? 30.359 4.670 -30.352 1.00 86.56 89 PRO A O 1
ATOM 647 N N . TYR A 1 90 ? 28.390 5.738 -30.367 1.00 88.94 90 TYR A N 1
ATOM 648 C CA . TYR A 1 90 ? 27.691 4.726 -31.155 1.00 88.94 90 TYR A CA 1
ATOM 649 C C . TYR A 1 90 ? 27.567 5.119 -32.631 1.00 88.94 90 TYR A C 1
ATOM 651 O O . TYR A 1 90 ? 27.066 6.195 -32.978 1.00 88.94 90 TYR A O 1
ATOM 659 N N . LEU A 1 91 ? 27.937 4.186 -33.510 1.00 89.81 91 LEU A N 1
ATOM 660 C CA . LEU A 1 91 ? 27.631 4.236 -34.938 1.00 89.81 91 LEU A CA 1
ATOM 661 C C . LEU A 1 91 ? 26.744 3.075 -35.352 1.00 89.81 91 LEU A C 1
ATOM 663 O O . LEU A 1 91 ? 26.922 1.964 -34.877 1.00 89.81 91 LEU A O 1
ATOM 667 N N . ILE A 1 92 ? 25.839 3.312 -36.294 1.00 90.81 92 ILE A N 1
ATOM 668 C CA . ILE A 1 92 ? 25.077 2.253 -36.956 1.00 90.81 92 ILE A CA 1
ATOM 669 C C . ILE A 1 92 ? 25.630 2.057 -38.357 1.00 90.81 92 ILE A C 1
ATOM 671 O O . ILE A 1 92 ? 25.544 2.968 -39.176 1.00 90.81 92 ILE A O 1
ATOM 675 N N . ASP A 1 93 ? 26.141 0.869 -38.653 1.00 88.81 93 ASP A N 1
ATOM 676 C CA . ASP A 1 93 ? 26.409 0.445 -40.020 1.00 88.81 93 ASP A CA 1
ATOM 677 C C . ASP A 1 93 ? 25.111 -0.041 -40.673 1.00 88.81 93 ASP A C 1
ATOM 679 O O . ASP A 1 93 ? 24.511 -1.040 -40.269 1.00 88.81 93 ASP A O 1
ATOM 683 N N . ILE A 1 94 ? 24.644 0.705 -41.673 1.00 86.69 94 ILE A N 1
ATOM 684 C CA . ILE A 1 94 ? 23.338 0.472 -42.296 1.00 86.69 94 ILE A CA 1
ATOM 685 C C . ILE A 1 94 ? 23.296 -0.806 -43.144 1.00 86.69 94 ILE A C 1
ATOM 687 O O . ILE A 1 94 ? 22.294 -1.514 -43.050 1.00 86.69 94 ILE A O 1
ATOM 691 N N . PRO A 1 95 ? 24.325 -1.151 -43.945 1.00 85.12 95 PRO A N 1
ATOM 692 C CA . PRO A 1 95 ? 24.330 -2.399 -44.709 1.00 85.12 95 PRO A CA 1
ATOM 693 C C . PRO A 1 95 ? 24.250 -3.657 -43.839 1.00 85.12 95 PRO A C 1
ATOM 695 O O . PRO A 1 95 ? 23.517 -4.580 -44.184 1.00 85.12 95 PRO A O 1
ATOM 698 N N . SER A 1 96 ? 24.980 -3.702 -42.720 1.00 85.56 96 SER A N 1
ATOM 699 C CA . SER A 1 96 ? 24.976 -4.864 -41.819 1.00 85.56 96 SER A CA 1
ATOM 700 C C . SER A 1 96 ? 23.886 -4.818 -40.745 1.00 85.56 96 SER A C 1
ATOM 702 O O . SER A 1 96 ? 23.667 -5.819 -40.063 1.00 85.56 96 SER A O 1
ATOM 704 N N . LEU A 1 97 ? 23.202 -3.676 -40.59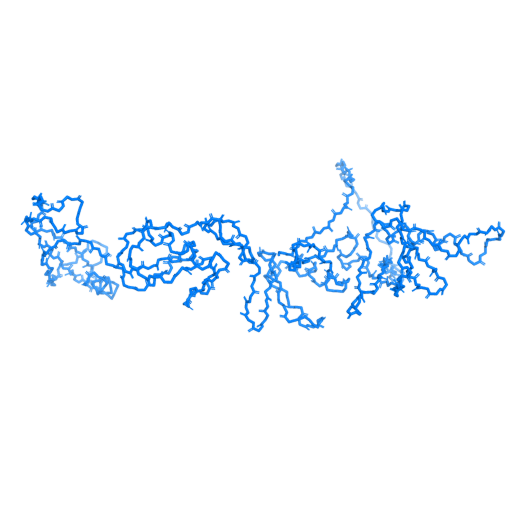3 1.00 89.38 97 LEU A N 1
ATOM 705 C CA . LEU A 1 97 ? 22.256 -3.405 -39.510 1.00 89.38 97 LEU A CA 1
ATOM 706 C C . LEU A 1 97 ? 22.861 -3.728 -38.135 1.00 89.38 97 LEU A C 1
ATOM 708 O O . LEU A 1 97 ? 22.269 -4.418 -37.298 1.00 89.38 97 LEU A O 1
ATOM 712 N N . LYS A 1 98 ? 24.072 -3.218 -37.904 1.00 91.06 98 LYS A N 1
ATOM 713 C CA . LYS A 1 98 ? 24.798 -3.365 -36.643 1.00 91.06 98 LYS A CA 1
ATOM 714 C C . LYS A 1 98 ? 25.118 -2.004 -36.047 1.00 91.06 98 LYS A C 1
ATOM 716 O O . LYS A 1 98 ? 25.597 -1.110 -36.735 1.00 91.06 98 LYS A O 1
ATOM 721 N N . GLN A 1 99 ? 24.869 -1.858 -34.753 1.00 91.31 99 GLN A N 1
ATOM 722 C CA . GLN A 1 99 ? 25.383 -0.757 -33.954 1.00 91.31 99 GLN A CA 1
ATOM 723 C C . GLN A 1 99 ? 26.754 -1.158 -33.414 1.00 91.31 99 GLN A C 1
ATOM 725 O O . GLN A 1 99 ? 26.882 -2.219 -32.815 1.00 91.31 99 GLN A O 1
ATOM 730 N N . PHE A 1 100 ? 27.752 -0.307 -33.592 1.00 90.38 100 PHE A N 1
ATOM 731 C CA . PHE A 1 100 ? 29.098 -0.461 -33.071 1.00 90.38 100 PHE A CA 1
ATOM 732 C C . PHE A 1 100 ? 29.394 0.651 -32.068 1.00 90.38 100 PHE A C 1
ATOM 734 O O . PHE A 1 100 ? 29.156 1.829 -32.351 1.00 90.38 100 PHE A O 1
ATOM 741 N N . ARG A 1 101 ? 29.930 0.281 -30.907 1.00 89.56 101 ARG A N 1
ATOM 742 C CA . ARG A 1 101 ? 30.404 1.219 -29.889 1.00 89.56 101 ARG A CA 1
ATOM 743 C C . ARG A 1 101 ? 31.914 1.405 -30.045 1.00 89.56 101 ARG A C 1
ATOM 745 O O . ARG A 1 101 ? 32.675 0.456 -29.877 1.00 89.56 101 ARG A O 1
ATOM 752 N N . GLN A 1 102 ? 32.349 2.617 -30.383 1.00 84.19 102 GLN A N 1
ATOM 753 C CA . GLN A 1 102 ? 33.724 2.891 -30.823 1.00 84.19 102 GLN A CA 1
ATOM 754 C C . GLN A 1 102 ? 34.802 2.696 -29.752 1.00 84.19 102 GLN A C 1
ATOM 756 O O . GLN A 1 102 ? 35.945 2.416 -30.093 1.00 84.19 102 GLN A O 1
ATOM 761 N N . ASP A 1 103 ? 34.456 2.856 -28.479 1.00 83.44 103 ASP A N 1
ATOM 762 C CA . ASP A 1 103 ? 35.402 2.804 -27.358 1.00 83.44 103 ASP A CA 1
ATOM 763 C C . ASP A 1 103 ? 35.711 1.373 -26.888 1.00 83.44 103 ASP A C 1
ATOM 765 O O . ASP A 1 103 ? 36.821 1.066 -26.471 1.00 83.44 103 ASP A O 1
ATOM 769 N N . THR A 1 104 ? 34.719 0.494 -26.965 1.00 83.38 104 THR A N 1
ATOM 770 C CA . THR A 1 104 ? 34.727 -0.859 -26.390 1.00 83.38 104 THR A CA 1
ATOM 771 C C . THR A 1 104 ? 34.693 -1.940 -27.458 1.00 83.38 104 THR A C 1
ATOM 773 O O . THR A 1 104 ? 34.895 -3.109 -27.150 1.00 83.38 104 THR A O 1
ATOM 776 N N . GLY A 1 105 ? 34.401 -1.575 -28.708 1.00 83.50 105 GLY A N 1
ATOM 777 C CA . GLY A 1 105 ? 34.260 -2.513 -29.818 1.00 83.50 105 GLY A CA 1
ATOM 778 C C . GLY A 1 105 ? 32.996 -3.374 -29.762 1.00 83.50 105 GLY A C 1
ATOM 779 O O . GLY A 1 105 ? 32.834 -4.295 -30.565 1.00 83.50 105 GLY A O 1
ATOM 780 N N . THR A 1 106 ? 32.090 -3.104 -28.819 1.00 86.62 106 THR A N 1
ATOM 781 C CA . THR A 1 106 ? 30.861 -3.887 -28.654 1.00 86.62 106 THR A CA 1
ATOM 782 C C . THR A 1 106 ? 29.921 -3.656 -29.831 1.00 86.62 106 THR A C 1
ATOM 784 O O . THR A 1 106 ? 29.734 -2.530 -30.295 1.00 86.62 106 THR A O 1
ATOM 787 N N . THR A 1 107 ? 29.341 -4.745 -30.341 1.00 89.19 107 THR A N 1
ATOM 788 C CA . THR A 1 107 ? 28.457 -4.707 -31.507 1.00 89.19 107 THR A CA 1
ATOM 789 C C . THR A 1 107 ? 27.083 -5.258 -31.148 1.00 89.19 107 THR A C 1
ATOM 791 O O . THR A 1 107 ? 26.976 -6.374 -30.646 1.00 89.19 107 THR A O 1
ATOM 794 N N . ARG A 1 108 ? 26.026 -4.502 -31.449 1.00 92.44 108 ARG A N 1
ATOM 795 C CA . ARG A 1 108 ? 24.626 -4.874 -31.210 1.00 92.44 108 ARG A CA 1
ATOM 796 C C . ARG A 1 108 ? 23.855 -4.949 -32.519 1.00 92.44 108 ARG A C 1
ATOM 798 O O . ARG A 1 108 ? 24.156 -4.235 -33.474 1.00 92.44 108 ARG A O 1
ATOM 805 N N . SER A 1 109 ? 22.862 -5.827 -32.588 1.00 93.38 109 SER A N 1
ATOM 806 C CA . SER A 1 109 ? 21.968 -5.893 -33.749 1.00 93.38 109 SER A CA 1
ATOM 807 C C . SER A 1 109 ? 21.017 -4.702 -33.752 1.00 93.38 109 SER A C 1
ATOM 809 O O . SER A 1 109 ? 20.538 -4.286 -32.701 1.00 93.38 109 SER A O 1
ATOM 811 N N . VAL A 1 110 ? 20.734 -4.167 -34.933 1.00 93.94 110 VAL A N 1
ATOM 812 C CA . VAL A 1 110 ? 19.763 -3.096 -35.150 1.00 93.94 110 VAL A CA 1
ATOM 813 C C . VAL A 1 110 ? 18.707 -3.598 -36.122 1.00 93.94 110 VAL A C 1
ATOM 815 O O . VAL A 1 110 ? 18.985 -4.427 -36.985 1.00 93.94 110 VAL A O 1
ATOM 818 N N . ARG A 1 111 ? 17.476 -3.114 -35.994 1.00 92.81 111 ARG A N 1
ATOM 819 C CA . ARG A 1 111 ? 16.435 -3.377 -36.985 1.00 92.81 111 ARG A CA 1
ATOM 820 C C . ARG A 1 111 ? 15.551 -2.163 -37.192 1.00 92.81 111 ARG A C 1
ATOM 822 O O . ARG A 1 111 ? 15.429 -1.302 -36.322 1.00 92.81 111 ARG A O 1
ATOM 829 N N . ARG A 1 112 ? 14.905 -2.149 -38.353 1.00 90.38 112 ARG A N 1
ATOM 830 C CA . ARG A 1 112 ? 13.866 -1.191 -38.712 1.00 90.38 112 ARG A CA 1
ATOM 831 C C . ARG A 1 112 ? 12.519 -1.902 -38.708 1.00 90.38 112 ARG A C 1
ATOM 833 O O . ARG A 1 112 ? 12.323 -2.845 -39.473 1.00 90.38 112 ARG A O 1
ATOM 840 N N . SER A 1 113 ? 11.595 -1.411 -37.894 1.00 88.50 113 SER A N 1
ATOM 841 C CA . SER A 1 113 ? 10.241 -1.945 -37.750 1.00 88.50 113 SER A CA 1
ATOM 842 C C . SER A 1 113 ? 9.216 -0.894 -38.181 1.00 88.50 113 SER A C 1
ATOM 844 O O . SER A 1 113 ? 9.407 0.299 -37.950 1.00 88.50 113 SER A O 1
ATOM 846 N N . LEU A 1 114 ? 8.133 -1.323 -38.832 1.00 86.06 114 LEU A N 1
ATOM 847 C CA . LEU A 1 114 ? 7.051 -0.443 -39.282 1.00 86.06 114 LEU A CA 1
ATOM 848 C C . LEU A 1 114 ? 5.798 -0.678 -38.441 1.00 86.06 114 LEU A C 1
ATOM 850 O O . LEU A 1 114 ? 5.343 -1.814 -38.313 1.00 86.06 114 LEU A O 1
ATOM 854 N N . PHE A 1 115 ? 5.219 0.403 -37.926 1.00 82.31 115 PHE A N 1
ATOM 855 C CA . PHE A 1 115 ? 3.989 0.381 -37.136 1.00 82.31 115 PHE A CA 1
ATOM 856 C C . PHE A 1 115 ? 2.974 1.376 -37.699 1.00 82.31 115 PHE A C 1
ATOM 858 O O . PHE A 1 115 ? 3.362 2.390 -38.280 1.00 82.31 115 PHE A O 1
ATOM 865 N N . ALA A 1 116 ? 1.677 1.104 -37.546 1.00 78.38 116 ALA A N 1
ATOM 866 C CA . ALA A 1 116 ? 0.648 2.047 -37.975 1.00 78.38 116 ALA A CA 1
ATOM 867 C C . ALA A 1 116 ? 0.691 3.306 -37.095 1.00 78.38 116 ALA A C 1
ATOM 869 O O . ALA A 1 116 ? 0.832 3.222 -35.874 1.00 78.38 116 ALA A O 1
ATOM 870 N N . GLN A 1 117 ? 0.538 4.487 -37.696 1.00 69.81 117 GLN A N 1
ATOM 871 C CA . GLN A 1 117 ? 0.546 5.761 -36.968 1.00 69.81 117 GLN A CA 1
ATOM 872 C C . GLN A 1 117 ? -0.586 5.852 -35.930 1.00 69.81 117 GLN A C 1
ATOM 874 O O . GLN A 1 117 ? -0.457 6.567 -34.940 1.00 69.81 117 GLN A O 1
ATOM 879 N N . SER A 1 118 ? -1.669 5.093 -36.115 1.00 66.25 118 SER A N 1
ATOM 880 C CA . SER A 1 118 ? -2.778 4.980 -35.163 1.00 66.25 118 SER A CA 1
ATOM 881 C C . SER A 1 118 ? -2.452 4.160 -33.908 1.00 66.25 118 SER A C 1
ATOM 883 O O . SER A 1 118 ? -3.224 4.193 -32.957 1.00 66.25 118 SER A O 1
ATOM 885 N N . SER A 1 119 ? -1.340 3.418 -33.869 1.00 60.47 119 SER A N 1
ATOM 886 C CA . SER A 1 119 ? -1.018 2.462 -32.796 1.00 60.47 119 SER A CA 1
ATOM 887 C C . SER A 1 119 ? -0.478 3.104 -31.504 1.00 60.47 119 SER A C 1
ATOM 889 O O . SER A 1 119 ? 0.346 2.505 -30.832 1.00 60.47 119 SER A O 1
ATOM 891 N N . GLY A 1 120 ? -0.856 4.331 -31.142 1.00 59.25 120 GLY A N 1
ATOM 892 C CA . GLY A 1 120 ? -0.326 5.013 -29.944 1.00 59.25 120 GLY A CA 1
ATOM 893 C C . GLY A 1 120 ? 1.133 5.495 -30.064 1.00 59.25 120 GLY A C 1
ATOM 894 O O . GLY A 1 120 ? 1.509 6.450 -29.403 1.00 59.25 120 GLY A O 1
ATOM 895 N N . LEU A 1 121 ? 1.926 4.939 -30.989 1.00 59.41 121 LEU A N 1
ATOM 896 C CA . LEU A 1 121 ? 3.294 5.382 -31.316 1.00 59.41 121 LEU A CA 1
ATOM 897 C C . LEU A 1 121 ? 3.354 6.641 -32.187 1.00 59.41 121 LEU A C 1
ATOM 899 O O . LEU A 1 121 ? 4.418 7.243 -32.319 1.00 59.41 121 LEU A O 1
ATOM 903 N N . GLY A 1 122 ? 2.230 7.052 -32.785 1.00 52.03 122 GLY A N 1
ATOM 904 C CA . GLY A 1 122 ? 2.137 8.279 -33.582 1.00 52.03 122 GLY A CA 1
ATOM 905 C C . GLY A 1 122 ? 2.538 9.548 -32.828 1.00 52.03 122 GLY A C 1
ATOM 906 O O . GLY A 1 122 ? 2.889 10.542 -33.458 1.00 52.03 122 GLY A O 1
ATOM 907 N N . SER A 1 123 ? 2.522 9.497 -31.494 1.00 52.53 123 SER A N 1
ATOM 908 C CA . SER A 1 123 ? 2.912 10.572 -30.581 1.00 52.53 123 SER A CA 1
ATOM 909 C C . SER A 1 123 ? 4.369 10.491 -30.100 1.00 52.53 123 SER A C 1
ATOM 911 O O . SER A 1 123 ? 4.823 11.411 -29.424 1.00 52.53 123 SER A O 1
ATOM 913 N N . GLY A 1 124 ? 5.111 9.422 -30.426 1.00 60.47 124 GLY A N 1
ATOM 914 C CA . GLY A 1 124 ? 6.469 9.197 -29.913 1.00 60.47 124 GLY A CA 1
ATOM 915 C C . GLY A 1 124 ? 6.530 8.813 -28.429 1.00 60.47 124 GLY A C 1
ATOM 916 O O . GLY A 1 124 ? 7.578 8.981 -27.809 1.00 60.47 124 GLY A O 1
ATOM 917 N N . VAL A 1 125 ? 5.418 8.329 -27.870 1.00 68.75 125 VAL A N 1
ATOM 918 C CA . VAL A 1 125 ? 5.303 7.884 -26.478 1.00 68.75 125 VAL A CA 1
ATOM 919 C C . VAL A 1 125 ? 5.827 6.460 -26.322 1.00 68.75 125 VAL A C 1
ATOM 921 O O . VAL A 1 125 ? 5.379 5.544 -27.015 1.00 68.75 125 VAL A O 1
ATOM 924 N N . TYR A 1 126 ? 6.734 6.277 -25.365 1.00 80.56 126 TYR A N 1
ATOM 925 C CA . TYR A 1 126 ? 7.157 4.961 -24.898 1.00 80.56 126 TYR A CA 1
ATOM 926 C C . TYR A 1 126 ? 6.831 4.804 -23.421 1.00 80.56 126 TYR A C 1
ATOM 928 O O . TYR A 1 126 ? 6.942 5.752 -22.640 1.00 80.56 126 TYR A O 1
ATOM 936 N N . TRP A 1 127 ? 6.434 3.587 -23.061 1.00 83.75 127 TRP A N 1
ATOM 937 C CA . TRP A 1 127 ? 6.274 3.202 -21.672 1.00 83.75 127 TRP A CA 1
ATOM 938 C C . TRP A 1 127 ? 7.603 2.666 -21.158 1.00 83.75 127 TRP A C 1
ATOM 940 O O . TRP A 1 127 ? 8.247 1.828 -21.795 1.00 83.75 127 TRP A O 1
ATOM 950 N N . GLU A 1 128 ? 7.995 3.135 -19.984 1.00 85.00 128 GLU A N 1
ATOM 951 C CA . GLU A 1 128 ? 9.241 2.743 -19.331 1.00 85.00 128 GLU A CA 1
ATOM 952 C C . GLU A 1 128 ? 8.947 2.092 -17.984 1.00 85.00 128 GLU A C 1
ATOM 954 O O . GLU A 1 128 ? 7.870 2.269 -17.421 1.00 85.00 128 GLU A O 1
ATOM 959 N N . TRP A 1 129 ? 9.897 1.331 -17.454 1.00 83.31 129 TRP A N 1
ATOM 960 C CA . TRP A 1 129 ? 9.855 0.778 -16.107 1.00 83.31 129 TRP A CA 1
ATOM 961 C C . TRP A 1 129 ? 11.167 1.071 -15.383 1.00 83.31 129 TRP A C 1
ATOM 963 O O . TRP A 1 129 ? 12.239 1.076 -15.981 1.00 83.31 129 TRP A O 1
ATOM 973 N N . VAL A 1 130 ? 11.076 1.327 -14.081 1.00 78.12 130 VAL A N 1
ATOM 974 C CA . VAL A 1 130 ? 12.256 1.522 -13.225 1.00 78.12 130 VAL A CA 1
ATOM 975 C C . VAL A 1 130 ? 12.909 0.170 -12.943 1.00 78.12 130 VAL A C 1
ATOM 977 O O . VAL A 1 130 ? 12.229 -0.741 -12.458 1.00 78.12 130 VAL A O 1
ATOM 980 N N . ASN A 1 131 ? 14.203 0.052 -13.231 1.00 77.31 131 ASN A N 1
ATOM 981 C CA . ASN A 1 131 ? 15.033 -1.112 -12.935 1.00 77.31 131 ASN A CA 1
ATOM 982 C C . ASN A 1 131 ? 15.515 -1.126 -11.471 1.00 77.31 131 ASN A C 1
ATOM 984 O O . ASN A 1 131 ? 15.192 -0.232 -10.691 1.00 77.31 131 ASN A O 1
ATOM 988 N N . ASP A 1 132 ? 16.242 -2.172 -11.070 1.00 66.38 132 ASP A N 1
ATOM 989 C CA . ASP A 1 132 ? 16.705 -2.337 -9.680 1.00 66.38 132 ASP A CA 1
ATOM 990 C C . ASP A 1 132 ? 17.729 -1.290 -9.238 1.00 66.38 132 ASP A C 1
ATOM 992 O O . ASP A 1 132 ? 17.856 -1.020 -8.050 1.00 66.38 132 ASP A O 1
ATOM 996 N N . GLU A 1 133 ? 18.388 -0.641 -10.190 1.00 68.19 133 GLU A N 1
ATOM 997 C CA . GLU A 1 133 ? 19.376 0.412 -9.958 1.00 68.19 133 GLU A CA 1
ATOM 998 C C . GLU A 1 133 ? 18.738 1.816 -9.956 1.00 68.19 133 GLU A C 1
ATOM 1000 O O . GLU A 1 133 ? 19.437 2.824 -9.888 1.00 68.19 133 GLU A O 1
ATOM 1005 N N . GLY A 1 134 ? 17.406 1.905 -10.061 1.00 62.25 134 GLY A N 1
ATOM 1006 C CA . GLY A 1 134 ? 16.675 3.174 -10.132 1.00 62.25 134 GLY A CA 1
ATOM 1007 C C . GLY A 1 134 ? 16.689 3.843 -11.513 1.00 62.25 134 GLY A C 1
ATOM 1008 O O . GLY A 1 134 ? 16.125 4.925 -11.676 1.00 62.25 134 GLY A O 1
ATOM 1009 N N . GLY A 1 135 ? 17.291 3.210 -12.521 1.00 71.81 135 GLY A N 1
ATOM 1010 C CA . GLY A 1 135 ? 17.293 3.666 -13.910 1.00 71.81 135 GLY A CA 1
ATOM 1011 C C . GLY A 1 135 ? 15.994 3.331 -14.647 1.00 71.81 135 GLY A C 1
ATOM 1012 O O . GLY A 1 135 ? 15.351 2.315 -14.388 1.00 71.81 135 GLY A O 1
ATOM 1013 N N . TRP A 1 136 ? 15.606 4.170 -15.607 1.00 78.25 136 TRP A N 1
ATOM 1014 C CA . TRP A 1 136 ? 14.436 3.926 -16.454 1.00 78.25 136 TRP A CA 1
ATOM 1015 C C . TRP A 1 136 ? 14.813 3.080 -17.666 1.00 78.25 136 TRP A C 1
ATOM 1017 O O . TRP A 1 136 ? 15.774 3.372 -18.373 1.00 78.25 136 TRP A O 1
ATOM 1027 N N . THR A 1 137 ? 14.057 2.010 -17.890 1.00 84.12 137 THR A N 1
ATOM 1028 C CA . THR A 1 137 ? 14.248 1.085 -19.006 1.00 84.12 137 THR A CA 1
ATOM 1029 C C . THR A 1 137 ? 12.982 1.045 -19.861 1.00 84.12 137 THR A C 1
ATOM 1031 O O . THR A 1 137 ? 11.907 0.751 -19.335 1.00 84.12 137 THR A O 1
ATOM 1034 N N . PRO A 1 138 ? 13.061 1.300 -21.176 1.00 86.19 138 PRO A N 1
ATOM 1035 C CA . PRO A 1 138 ? 11.894 1.240 -22.044 1.00 86.19 138 PRO A CA 1
ATOM 1036 C C . PRO A 1 138 ? 11.424 -0.201 -22.274 1.00 86.19 138 PRO A C 1
ATOM 1038 O O . PRO A 1 138 ? 12.225 -1.124 -22.486 1.00 86.19 138 PRO A O 1
ATOM 1041 N N . TYR A 1 139 ? 10.105 -0.393 -22.281 1.00 88.06 139 TYR A N 1
ATOM 1042 C CA . TYR A 1 139 ? 9.503 -1.616 -22.809 1.00 88.06 139 TYR A CA 1
ATOM 1043 C C . TYR A 1 139 ? 9.704 -1.703 -24.329 1.00 88.06 139 TYR A C 1
ATOM 1045 O O . TYR A 1 139 ? 9.913 -0.691 -25.002 1.00 88.06 139 TYR A O 1
ATOM 1053 N N . GLU A 1 140 ? 9.602 -2.905 -24.905 1.00 88.88 140 GLU A N 1
ATOM 1054 C CA . GLU A 1 140 ? 9.615 -3.041 -26.363 1.00 88.88 140 GLU A CA 1
ATOM 1055 C C . GLU A 1 140 ? 8.458 -2.267 -26.987 1.00 88.88 140 GLU A C 1
ATOM 1057 O O . GLU A 1 140 ? 7.409 -2.033 -26.376 1.00 88.88 140 GLU A O 1
ATOM 1062 N N . THR A 1 141 ? 8.620 -1.924 -28.262 1.00 87.12 141 THR A N 1
ATOM 1063 C CA . THR A 1 141 ? 7.646 -1.124 -28.998 1.00 87.12 141 THR A CA 1
ATOM 1064 C C . THR A 1 141 ? 6.237 -1.725 -28.961 1.00 87.12 141 THR A C 1
ATOM 1066 O O . THR A 1 141 ? 5.270 -1.003 -28.740 1.00 87.12 141 THR A O 1
ATOM 1069 N N . ARG A 1 142 ? 6.099 -3.051 -29.102 1.00 87.06 142 ARG A N 1
ATOM 1070 C CA . ARG A 1 142 ? 4.789 -3.733 -29.058 1.00 87.06 142 ARG A CA 1
ATOM 1071 C C . ARG A 1 142 ? 4.134 -3.665 -27.678 1.00 87.06 142 ARG A C 1
ATOM 1073 O O . ARG A 1 142 ? 2.947 -3.377 -27.582 1.00 87.06 142 ARG A O 1
ATOM 1080 N N . THR A 1 143 ? 4.922 -3.864 -26.627 1.00 88.50 143 THR A N 1
ATOM 1081 C CA . THR A 1 143 ? 4.477 -3.761 -25.234 1.00 88.50 143 THR A CA 1
ATOM 1082 C C . THR A 1 143 ? 4.039 -2.329 -24.906 1.00 88.50 143 THR A C 1
ATOM 1084 O O . THR A 1 143 ? 2.988 -2.126 -24.303 1.00 88.50 143 THR A O 1
ATOM 1087 N N . SER A 1 144 ? 4.785 -1.326 -25.382 1.00 86.88 144 SER A N 1
ATOM 1088 C CA . SER A 1 144 ? 4.412 0.090 -25.251 1.00 86.88 144 SER A CA 1
ATOM 1089 C C . SER A 1 144 ? 3.101 0.424 -25.972 1.00 86.88 144 SER A C 1
ATOM 1091 O O . SER A 1 144 ? 2.272 1.131 -25.407 1.00 86.88 144 SER A O 1
ATOM 1093 N N . ILE A 1 145 ? 2.872 -0.113 -27.181 1.00 85.75 145 ILE A N 1
ATOM 1094 C CA . ILE A 1 145 ? 1.601 0.059 -27.913 1.00 85.75 145 ILE A CA 1
ATOM 1095 C C . ILE A 1 145 ? 0.425 -0.472 -27.089 1.00 85.75 145 ILE A C 1
ATOM 1097 O O . ILE A 1 145 ? -0.603 0.196 -26.977 1.00 85.75 145 ILE A O 1
ATOM 1101 N N . LEU A 1 146 ? 0.567 -1.680 -26.533 1.00 88.75 146 LEU A N 1
ATOM 1102 C CA . LEU A 1 146 ? -0.470 -2.306 -25.716 1.00 88.75 146 LEU A CA 1
ATOM 1103 C C . LEU A 1 146 ? -0.819 -1.424 -24.514 1.00 88.75 146 LEU A C 1
ATOM 1105 O O . LEU A 1 146 ? -1.991 -1.126 -24.295 1.00 88.75 146 LEU A O 1
ATOM 1109 N N . LEU A 1 147 ? 0.200 -1.000 -23.763 1.00 87.06 147 LEU A N 1
ATOM 1110 C CA . LEU A 1 147 ? 0.029 -0.172 -22.571 1.00 87.06 147 LEU A CA 1
ATOM 1111 C C . LEU A 1 147 ? -0.643 1.161 -22.895 1.00 87.06 147 LEU A C 1
ATOM 1113 O O . LEU A 1 147 ? -1.595 1.540 -22.216 1.00 87.06 147 LEU A O 1
ATOM 1117 N N . GLU A 1 148 ? -0.213 1.824 -23.966 1.00 87.00 148 GLU A N 1
ATOM 1118 C CA . GLU A 1 148 ? -0.795 3.091 -24.403 1.00 87.00 148 GLU A CA 1
ATOM 1119 C C . GLU A 1 148 ? -2.262 2.935 -24.811 1.00 87.00 148 GLU A C 1
ATOM 1121 O O . GLU A 1 148 ? -3.118 3.706 -24.380 1.00 87.00 148 GLU A O 1
ATOM 1126 N N . HIS A 1 149 ? -2.585 1.903 -25.592 1.00 85.38 149 HIS A N 1
ATOM 1127 C CA . HIS A 1 149 ? -3.962 1.629 -25.992 1.00 85.38 149 HIS A CA 1
ATOM 1128 C C . HIS A 1 149 ? -4.857 1.328 -24.779 1.00 85.38 149 HIS A C 1
ATOM 1130 O O . HIS A 1 149 ? -5.951 1.882 -24.661 1.00 85.38 149 HIS A O 1
ATOM 1136 N N . SER A 1 150 ? -4.396 0.481 -23.854 1.00 87.69 150 SER A N 1
ATOM 1137 C CA . SER A 1 150 ? -5.123 0.167 -22.620 1.00 87.69 150 SER A CA 1
ATOM 1138 C C . SER A 1 150 ? -5.325 1.401 -21.735 1.00 87.69 150 SER A C 1
ATOM 1140 O O . SER A 1 150 ? -6.409 1.584 -21.176 1.00 87.69 150 SER A O 1
ATOM 1142 N N . TYR A 1 151 ? -4.322 2.278 -21.655 1.00 83.56 151 TYR A N 1
ATOM 1143 C CA . TYR A 1 151 ? -4.396 3.535 -20.915 1.00 83.56 151 TYR A CA 1
ATOM 1144 C C . TYR A 1 151 ? -5.409 4.509 -21.532 1.00 83.56 151 TYR A C 1
ATOM 1146 O O . TYR A 1 151 ? -6.292 5.013 -20.835 1.00 83.56 151 TYR A O 1
ATOM 1154 N N . GLN A 1 152 ? -5.356 4.716 -22.851 1.00 83.62 152 GLN A N 1
ATOM 1155 C CA . GLN A 1 152 ? -6.308 5.566 -23.577 1.00 83.62 152 GLN A CA 1
ATOM 1156 C C . GLN A 1 152 ? -7.745 5.035 -23.492 1.00 83.62 152 GLN A C 1
ATOM 1158 O O . GLN A 1 152 ? -8.691 5.814 -23.365 1.00 83.62 152 GLN A O 1
ATOM 1163 N N . ALA A 1 153 ? -7.913 3.710 -23.488 1.00 85.12 153 ALA A N 1
ATOM 1164 C CA . ALA A 1 153 ? -9.194 3.042 -23.272 1.00 85.12 153 ALA A CA 1
ATOM 1165 C C . ALA A 1 153 ? -9.682 3.088 -21.807 1.00 85.12 153 ALA A C 1
ATOM 1167 O O . ALA A 1 153 ? -10.755 2.561 -21.512 1.00 85.12 153 ALA A O 1
ATOM 1168 N N . ARG A 1 154 ? -8.922 3.713 -20.891 1.00 82.06 154 ARG A N 1
ATOM 1169 C CA . ARG A 1 154 ? -9.205 3.805 -19.446 1.00 82.06 154 ARG A CA 1
ATOM 1170 C C . ARG A 1 154 ? -9.424 2.442 -18.787 1.00 82.06 154 ARG A C 1
ATOM 1172 O O . ARG A 1 154 ? -10.269 2.294 -17.904 1.00 82.06 154 ARG A O 1
ATOM 1179 N N . GLN A 1 155 ? -8.668 1.437 -19.217 1.00 84.44 155 GLN A N 1
ATOM 1180 C CA . GLN A 1 155 ? -8.642 0.147 -18.537 1.00 84.44 155 GLN A CA 1
ATOM 1181 C C . GLN A 1 155 ? -7.947 0.295 -17.178 1.00 84.44 155 GLN A C 1
ATOM 1183 O O . GLN A 1 155 ? -7.002 1.068 -17.043 1.00 84.44 155 GLN A O 1
ATOM 1188 N N . GLY A 1 156 ? -8.407 -0.440 -16.162 1.00 76.69 156 GLY A N 1
ATOM 1189 C CA . GLY A 1 156 ? -7.799 -0.384 -14.826 1.00 76.69 156 GLY A CA 1
ATOM 1190 C C . GLY A 1 156 ? -6.418 -1.044 -14.767 1.00 76.69 156 GLY A C 1
ATOM 1191 O O . GLY A 1 156 ? -5.532 -0.570 -14.059 1.00 76.69 156 GLY A O 1
ATOM 1192 N N . THR A 1 157 ? -6.217 -2.119 -15.531 1.00 87.88 157 THR A N 1
ATOM 1193 C CA . THR A 1 157 ? -4.966 -2.885 -15.584 1.00 87.88 157 THR A CA 1
ATOM 1194 C C . THR A 1 157 ? -4.676 -3.371 -17.005 1.00 87.88 157 THR A C 1
ATOM 1196 O O . THR A 1 157 ? -5.593 -3.540 -17.810 1.00 87.88 157 THR A O 1
ATOM 1199 N N . ALA A 1 158 ? -3.401 -3.617 -17.306 1.00 89.31 158 ALA A N 1
ATOM 1200 C CA . ALA A 1 158 ? -2.936 -4.236 -18.545 1.00 89.31 158 ALA A CA 1
ATOM 1201 C C . ALA A 1 158 ? -2.033 -5.440 -18.238 1.00 89.31 158 ALA A C 1
ATOM 1203 O O . ALA A 1 158 ? -1.072 -5.323 -17.476 1.00 89.31 158 ALA A O 1
ATOM 1204 N N . ASP A 1 159 ? -2.335 -6.602 -18.821 1.00 89.00 159 ASP A N 1
ATOM 1205 C CA . ASP A 1 159 ? -1.543 -7.826 -18.642 1.00 89.00 159 ASP A CA 1
ATOM 1206 C C . ASP A 1 159 ? -0.413 -7.903 -19.673 1.00 89.00 159 ASP A C 1
ATOM 1208 O O . ASP A 1 159 ? -0.663 -7.895 -20.879 1.00 89.00 159 ASP A O 1
ATOM 1212 N N . LEU A 1 160 ? 0.830 -8.016 -19.197 1.00 89.19 160 LEU A N 1
ATOM 1213 C CA . LEU A 1 160 ? 2.008 -8.154 -20.054 1.00 89.19 160 LEU A CA 1
ATOM 1214 C C . LEU A 1 160 ? 2.354 -9.623 -20.365 1.00 89.19 160 LEU A C 1
ATOM 1216 O O . LEU A 1 160 ? 3.257 -9.886 -21.160 1.00 89.19 160 LEU A O 1
ATOM 1220 N N . GLY A 1 161 ? 1.614 -10.586 -19.804 1.00 86.19 161 GLY A N 1
ATOM 1221 C CA . GLY A 1 161 ? 1.762 -12.025 -20.055 1.00 86.19 161 GLY A CA 1
ATOM 1222 C C . GLY A 1 161 ? 1.870 -12.411 -21.535 1.00 86.19 161 GLY A C 1
ATOM 1223 O O . GLY A 1 161 ? 2.809 -13.122 -21.895 1.00 86.19 161 GLY A O 1
ATOM 1224 N N . PRO A 1 162 ? 0.990 -11.910 -22.426 1.00 86.38 162 PRO A N 1
ATOM 1225 C CA . PRO A 1 162 ? 1.063 -12.202 -23.860 1.00 86.38 162 PRO A CA 1
ATOM 1226 C C . PRO A 1 162 ? 2.357 -11.731 -24.542 1.00 86.38 162 PRO A C 1
ATOM 1228 O O . PRO A 1 162 ? 2.646 -12.148 -25.658 1.00 86.38 162 PRO A O 1
ATOM 1231 N N . HIS A 1 163 ? 3.118 -10.844 -23.895 1.00 81.25 163 HIS A N 1
ATOM 1232 C CA . HIS A 1 163 ? 4.382 -10.294 -24.391 1.00 81.25 163 HIS A CA 1
ATOM 1233 C C . HIS A 1 163 ? 5.603 -10.951 -23.720 1.00 81.25 163 HIS A C 1
ATOM 1235 O O . HIS A 1 163 ? 6.722 -10.485 -23.900 1.00 81.25 163 HIS A O 1
ATOM 1241 N N . GLY A 1 164 ? 5.402 -12.043 -22.968 1.00 82.06 164 GLY A N 1
ATOM 1242 C CA . GLY A 1 164 ? 6.472 -12.806 -22.316 1.00 82.06 164 GLY A CA 1
ATOM 1243 C C . GLY A 1 164 ? 6.838 -12.321 -20.911 1.00 82.06 164 GLY A C 1
ATOM 1244 O O . GLY A 1 164 ? 7.770 -12.842 -20.306 1.00 82.06 164 GLY A O 1
ATOM 1245 N N . TYR A 1 165 ? 6.097 -11.356 -20.367 1.00 82.94 165 TYR A N 1
ATOM 1246 C CA . TYR A 1 165 ? 6.361 -10.764 -19.060 1.00 82.94 165 TYR A CA 1
ATOM 1247 C C . TYR A 1 165 ? 5.439 -11.333 -17.984 1.00 82.94 165 TYR A C 1
ATOM 1249 O O . TYR A 1 165 ? 4.219 -11.328 -18.125 1.00 82.94 165 TYR A O 1
ATOM 1257 N N . ASN A 1 166 ? 5.996 -11.734 -16.841 1.00 84.00 166 ASN A N 1
ATOM 1258 C CA . ASN A 1 166 ? 5.203 -12.178 -15.691 1.00 84.00 166 ASN A CA 1
ATOM 1259 C C . ASN A 1 166 ? 4.694 -10.996 -14.838 1.00 84.00 166 ASN A C 1
ATOM 1261 O O . ASN A 1 166 ? 4.772 -11.017 -13.608 1.00 84.00 166 ASN A O 1
ATOM 1265 N N . TYR A 1 167 ? 4.207 -9.942 -15.493 1.00 83.75 167 TYR A N 1
ATOM 1266 C CA . TYR A 1 167 ? 3.813 -8.687 -14.858 1.00 83.75 167 TYR A CA 1
ATOM 1267 C C . TYR A 1 167 ? 2.460 -8.196 -15.384 1.00 83.75 167 TYR A C 1
ATOM 1269 O O . TYR A 1 167 ? 2.115 -8.405 -16.545 1.00 83.75 167 TYR A O 1
ATOM 1277 N N . ILE A 1 168 ? 1.712 -7.510 -14.527 1.00 87.62 168 ILE A N 1
ATOM 1278 C CA . ILE A 1 168 ? 0.589 -6.648 -14.898 1.00 87.62 168 ILE A CA 1
ATOM 1279 C C . ILE A 1 168 ? 0.977 -5.201 -14.601 1.00 87.62 168 ILE A C 1
ATOM 1281 O O . ILE A 1 168 ? 1.708 -4.936 -13.650 1.00 87.62 168 ILE A O 1
ATOM 1285 N N . VAL A 1 169 ? 0.486 -4.257 -15.390 1.00 84.25 169 VAL A N 1
ATOM 1286 C CA . VAL A 1 169 ? 0.601 -2.829 -15.091 1.00 84.25 169 VAL A CA 1
ATOM 1287 C C . VAL A 1 169 ? -0.753 -2.346 -14.600 1.00 84.25 169 VAL A C 1
ATOM 1289 O O . VAL A 1 169 ? -1.750 -2.449 -15.310 1.00 84.25 169 VAL A O 1
ATOM 1292 N N . ASP A 1 170 ? -0.798 -1.842 -13.372 1.00 81.25 170 ASP A N 1
ATOM 1293 C CA . ASP A 1 170 ? -1.927 -1.072 -12.869 1.00 81.25 170 ASP A CA 1
ATOM 1294 C C . ASP A 1 170 ? -1.862 0.320 -13.500 1.00 81.25 170 ASP A C 1
ATOM 1296 O O . ASP A 1 170 ? -0.970 1.114 -13.200 1.00 81.25 170 ASP A O 1
ATOM 1300 N N . LEU A 1 171 ? -2.790 0.589 -14.416 1.00 80.38 171 LEU A N 1
ATOM 1301 C CA . LEU A 1 171 ? -2.854 1.831 -15.185 1.00 80.38 171 LEU A CA 1
ATOM 1302 C C . LEU A 1 171 ? -3.490 2.973 -14.386 1.00 80.38 171 LEU A C 1
ATOM 1304 O O . LEU A 1 171 ? -3.365 4.133 -14.771 1.00 80.38 171 LEU A O 1
ATOM 1308 N N . THR A 1 172 ? -4.138 2.654 -13.263 1.00 75.50 172 THR A N 1
ATOM 1309 C CA . THR A 1 172 ? -4.686 3.647 -12.333 1.00 75.50 172 THR A CA 1
ATOM 1310 C C . THR A 1 172 ? -3.576 4.213 -11.455 1.00 75.50 172 THR A C 1
ATOM 1312 O O . THR A 1 172 ? -3.506 5.422 -11.248 1.00 75.50 172 THR A O 1
ATOM 1315 N N . SER A 1 173 ? -2.693 3.343 -10.954 1.00 69.81 173 SER A N 1
ATOM 1316 C CA . SER A 1 173 ? -1.573 3.725 -10.081 1.00 69.81 173 SER A CA 1
ATOM 1317 C C . SER A 1 173 ? -0.219 3.836 -10.792 1.00 69.81 173 SER A C 1
ATOM 1319 O O . SER A 1 173 ? 0.780 4.159 -10.151 1.00 69.81 173 SER A O 1
ATOM 1321 N N . LEU A 1 174 ? -0.175 3.594 -12.108 1.00 76.25 174 LEU A N 1
ATOM 1322 C CA . LEU A 1 174 ? 1.038 3.594 -12.936 1.00 76.25 174 LEU A CA 1
ATOM 1323 C C . LEU A 1 174 ? 2.155 2.706 -12.353 1.00 76.25 174 LEU A C 1
ATOM 1325 O O . LEU A 1 174 ? 3.340 3.061 -12.316 1.00 76.25 174 LEU A O 1
ATOM 1329 N N . ALA A 1 175 ? 1.768 1.518 -11.882 1.00 77.00 175 ALA A N 1
ATOM 1330 C CA . ALA A 1 175 ? 2.643 0.595 -11.170 1.00 77.00 175 ALA A CA 1
ATOM 1331 C C . ALA A 1 175 ? 2.723 -0.770 -11.861 1.00 77.00 175 ALA A C 1
ATOM 1333 O O . ALA A 1 175 ? 1.710 -1.386 -12.182 1.00 77.00 175 ALA A O 1
ATOM 1334 N N . GLN A 1 176 ? 3.944 -1.276 -12.039 1.00 80.44 176 GLN A N 1
ATOM 1335 C CA . GLN A 1 176 ? 4.172 -2.659 -12.454 1.00 80.44 176 GLN A CA 1
ATOM 1336 C C . GLN A 1 176 ? 4.027 -3.581 -11.234 1.00 80.44 176 GLN A C 1
ATOM 1338 O O . GLN A 1 176 ? 4.600 -3.314 -10.175 1.00 80.44 176 GLN A O 1
ATOM 1343 N N . VAL A 1 177 ? 3.274 -4.665 -11.395 1.00 79.44 177 VAL A N 1
ATOM 1344 C CA . VAL A 1 177 ? 2.999 -5.672 -10.371 1.00 79.44 177 VAL A CA 1
ATOM 1345 C C . VAL A 1 177 ? 3.366 -7.047 -10.918 1.00 79.44 177 VAL A C 1
ATOM 1347 O O . VAL A 1 177 ? 2.925 -7.435 -11.996 1.00 79.44 177 VAL A O 1
ATOM 1350 N N . ASN A 1 178 ? 4.171 -7.804 -10.186 1.00 78.75 178 ASN A N 1
ATOM 1351 C CA . ASN A 1 178 ? 4.518 -9.175 -10.547 1.00 78.75 178 ASN A CA 1
ATOM 1352 C C . ASN A 1 178 ? 3.306 -10.113 -10.368 1.00 78.75 178 ASN A C 1
ATOM 1354 O O . ASN A 1 178 ? 2.654 -10.086 -9.325 1.00 78.75 178 ASN A O 1
ATOM 1358 N N . LYS A 1 179 ? 3.011 -10.961 -11.360 1.00 76.06 179 LYS A N 1
ATOM 1359 C CA . LYS A 1 179 ? 1.838 -11.858 -11.362 1.00 76.06 179 LYS A CA 1
ATOM 1360 C C . LYS A 1 179 ? 1.943 -13.021 -10.379 1.00 76.06 179 LYS A C 1
ATOM 1362 O O . LYS A 1 179 ? 0.916 -13.448 -9.863 1.00 76.06 179 LYS A O 1
ATOM 1367 N N . SER A 1 180 ? 3.142 -13.551 -10.133 1.00 65.06 180 SER A N 1
ATOM 1368 C CA . SER A 1 180 ? 3.322 -14.694 -9.227 1.00 65.06 180 SER A CA 1
ATOM 1369 C C . SER A 1 180 ? 3.455 -14.270 -7.768 1.00 65.06 180 SER A C 1
ATOM 1371 O O . SER A 1 180 ? 2.968 -14.971 -6.888 1.00 65.06 180 SER A O 1
ATOM 1373 N N . THR A 1 181 ? 4.089 -13.127 -7.495 1.00 55.75 181 THR A N 1
ATOM 1374 C CA . THR A 1 181 ? 4.364 -12.676 -6.118 1.00 55.75 181 THR A CA 1
ATOM 1375 C C . THR A 1 181 ? 3.472 -11.526 -5.652 1.00 55.75 181 THR A C 1
ATOM 1377 O O . THR A 1 181 ? 3.420 -11.231 -4.457 1.00 55.75 181 THR A O 1
ATOM 1380 N N . GLY A 1 182 ? 2.785 -10.840 -6.572 1.00 61.72 182 GLY A N 1
ATOM 1381 C CA . GLY A 1 182 ? 2.069 -9.593 -6.288 1.00 61.72 182 GLY A CA 1
ATOM 1382 C C . GLY A 1 182 ? 2.994 -8.413 -5.964 1.00 61.72 182 GLY A C 1
ATOM 1383 O O . GLY A 1 182 ? 2.516 -7.372 -5.512 1.00 61.72 182 GLY A O 1
ATOM 1384 N N . PHE A 1 183 ? 4.311 -8.569 -6.151 1.00 59.09 183 PHE A N 1
ATOM 1385 C CA . PHE A 1 183 ? 5.306 -7.557 -5.801 1.00 59.09 183 PHE A CA 1
ATOM 1386 C C . PHE A 1 183 ? 5.155 -6.301 -6.661 1.00 59.09 183 PHE A C 1
ATOM 1388 O O . PHE A 1 183 ? 5.063 -6.387 -7.885 1.00 59.09 183 PHE A O 1
ATOM 1395 N N . ARG A 1 184 ? 5.173 -5.140 -6.007 1.00 67.81 184 ARG A N 1
ATOM 1396 C CA . ARG A 1 184 ? 5.136 -3.798 -6.595 1.00 67.81 184 ARG A CA 1
ATOM 1397 C C . ARG A 1 184 ? 6.322 -3.013 -6.042 1.00 67.81 184 ARG A C 1
ATOM 1399 O O . ARG A 1 184 ? 6.574 -3.086 -4.842 1.00 67.81 184 ARG A O 1
ATOM 1406 N N . ARG A 1 185 ? 7.022 -2.238 -6.876 1.00 62.12 185 ARG A N 1
ATOM 1407 C CA . ARG A 1 185 ? 7.972 -1.233 -6.365 1.00 62.12 185 ARG A CA 1
ATOM 1408 C C . ARG A 1 185 ? 7.144 -0.148 -5.667 1.00 62.12 185 ARG A C 1
ATOM 1410 O O . ARG A 1 185 ? 6.493 0.639 -6.353 1.00 62.12 185 ARG A O 1
ATOM 1417 N N . GLN A 1 186 ? 7.072 -0.203 -4.339 1.00 66.00 186 GLN A N 1
ATOM 1418 C CA . GLN A 1 186 ? 6.318 0.726 -3.498 1.00 66.00 186 GLN A CA 1
ATOM 1419 C C . GLN A 1 186 ? 7.266 1.585 -2.670 1.00 66.00 186 GLN A C 1
ATOM 1421 O O . GLN A 1 186 ? 8.291 1.095 -2.199 1.00 66.00 186 GLN A O 1
ATOM 1426 N N . ASP A 1 187 ? 6.874 2.836 -2.461 1.00 77.12 187 ASP A N 1
ATOM 1427 C CA . ASP A 1 187 ? 7.459 3.684 -1.433 1.00 77.12 187 ASP A CA 1
ATOM 1428 C C . ASP A 1 187 ? 6.841 3.312 -0.082 1.00 77.12 187 ASP A C 1
ATOM 1430 O O . ASP A 1 187 ? 5.638 3.040 0.034 1.00 77.12 187 ASP A O 1
ATOM 1434 N N . CYS A 1 188 ? 7.666 3.281 0.957 1.00 83.50 188 CYS A N 1
ATOM 1435 C CA . CYS A 1 188 ? 7.202 3.162 2.325 1.00 83.50 188 CYS A CA 1
ATOM 1436 C C . CYS A 1 188 ? 6.452 4.446 2.691 1.00 83.50 188 CYS A C 1
ATOM 1438 O O . CYS A 1 188 ? 7.069 5.483 2.886 1.00 83.50 188 CYS A O 1
ATOM 1440 N N . ILE A 1 189 ? 5.129 4.397 2.865 1.00 83.94 189 ILE A N 1
ATOM 1441 C CA . ILE A 1 189 ? 4.328 5.611 3.134 1.00 83.94 189 ILE A CA 1
ATOM 1442 C C . ILE A 1 189 ? 4.579 6.265 4.506 1.00 83.94 189 ILE A C 1
ATOM 1444 O O . ILE A 1 189 ? 3.935 7.256 4.836 1.00 83.94 189 ILE A O 1
ATOM 1448 N N . ILE A 1 190 ? 5.446 5.679 5.338 1.00 86.94 190 ILE A N 1
ATOM 1449 C CA . ILE A 1 190 ? 5.830 6.243 6.637 1.00 86.94 190 ILE A CA 1
ATOM 1450 C C . ILE A 1 190 ? 7.046 7.157 6.466 1.00 86.94 190 ILE A C 1
ATOM 1452 O O . ILE A 1 190 ? 6.979 8.320 6.846 1.00 86.94 190 ILE A O 1
ATOM 1456 N N . CYS A 1 191 ? 8.138 6.646 5.890 1.00 89.25 191 CYS A N 1
ATOM 1457 C CA . CYS A 1 191 ? 9.363 7.424 5.685 1.00 89.25 191 CYS A CA 1
ATOM 1458 C C . CYS A 1 191 ? 9.465 8.080 4.304 1.00 89.25 191 CYS A C 1
ATOM 1460 O O . CYS A 1 191 ? 10.329 8.918 4.094 1.00 89.25 191 CYS A O 1
ATOM 1462 N N . MET A 1 192 ? 8.570 7.726 3.382 1.00 83.56 192 MET A N 1
ATOM 1463 C CA . MET A 1 192 ? 8.547 8.155 1.979 1.00 83.56 192 MET A CA 1
ATOM 1464 C C . MET A 1 192 ? 9.756 7.702 1.143 1.00 83.56 192 MET A C 1
ATOM 1466 O O . MET A 1 192 ? 9.903 8.140 0.005 1.00 83.56 192 MET A O 1
ATOM 1470 N N . ASP A 1 193 ? 10.576 6.787 1.663 1.00 83.88 193 ASP A N 1
ATOM 1471 C CA . ASP A 1 193 ? 11.674 6.160 0.922 1.00 83.88 193 ASP A CA 1
ATOM 1472 C C . ASP A 1 193 ? 11.197 4.920 0.154 1.00 83.88 193 ASP A C 1
ATOM 1474 O O . ASP A 1 193 ? 10.230 4.258 0.543 1.00 83.88 193 ASP A O 1
ATOM 1478 N N . GLN A 1 194 ? 11.913 4.555 -0.910 1.00 80.81 194 GLN A N 1
ATOM 1479 C CA . GLN A 1 194 ? 11.658 3.316 -1.650 1.00 80.81 194 GLN A CA 1
ATOM 1480 C C . GLN A 1 194 ? 11.868 2.100 -0.744 1.00 80.81 194 GLN A C 1
ATOM 1482 O O . GLN A 1 194 ? 12.870 2.035 -0.040 1.00 80.81 194 GLN A O 1
ATOM 1487 N N . LEU A 1 195 ? 10.990 1.093 -0.824 1.00 78.38 195 LEU A N 1
ATOM 1488 C CA . LEU A 1 195 ? 11.139 -0.154 -0.051 1.00 78.38 195 LEU A CA 1
ATOM 1489 C C . LEU A 1 195 ? 12.389 -0.979 -0.410 1.00 78.38 195 LEU A C 1
ATOM 1491 O O . LEU A 1 195 ? 12.699 -1.949 0.272 1.00 78.38 195 LEU A O 1
ATOM 1495 N N . SER A 1 196 ? 13.066 -0.644 -1.510 1.00 77.94 196 SER A N 1
ATOM 1496 C CA . SER A 1 196 ? 14.353 -1.225 -1.909 1.00 77.94 196 SER A CA 1
ATOM 1497 C C . SER A 1 196 ? 15.559 -0.536 -1.270 1.00 77.94 196 SER A C 1
ATOM 1499 O O . SER A 1 196 ? 16.669 -1.047 -1.387 1.00 77.94 196 SER A O 1
ATOM 1501 N N . SER A 1 197 ? 15.358 0.620 -0.642 1.00 81.50 197 SER A N 1
ATOM 1502 C CA . SER A 1 197 ? 16.401 1.402 0.012 1.00 81.50 197 SER A CA 1
ATOM 1503 C C . SER A 1 197 ? 16.291 1.265 1.533 1.00 81.50 197 SER A C 1
ATOM 1505 O O . SER A 1 197 ?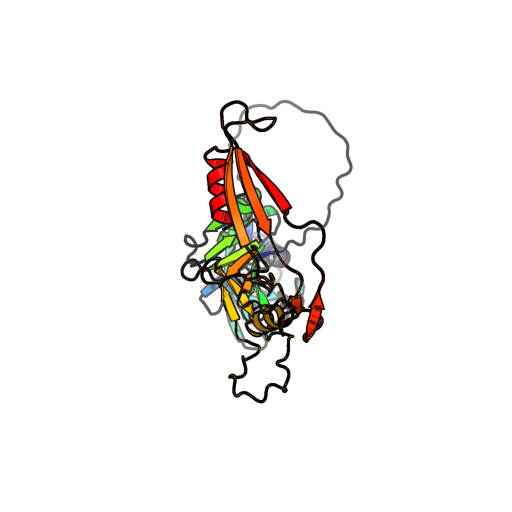 15.208 0.976 2.036 1.00 81.50 197 SER A O 1
ATOM 1507 N N . PRO A 1 198 ? 17.374 1.513 2.286 1.00 84.69 198 PRO A N 1
ATOM 1508 C CA . PRO A 1 198 ? 17.316 1.552 3.741 1.00 84.69 198 PRO A CA 1
ATOM 1509 C C . PRO A 1 198 ? 16.270 2.547 4.257 1.00 84.69 198 PRO A C 1
ATOM 1511 O O . PRO A 1 198 ? 16.143 3.658 3.740 1.00 84.69 198 PRO A O 1
ATOM 1514 N N . SER A 1 199 ? 15.564 2.179 5.325 1.00 87.06 199 SER A N 1
ATOM 1515 C CA . SER A 1 199 ? 14.709 3.101 6.077 1.00 87.06 199 SER A CA 1
ATOM 1516 C C . SER A 1 199 ? 15.520 4.260 6.665 1.00 87.06 199 SER A C 1
ATOM 1518 O O . SER A 1 199 ? 16.506 4.028 7.359 1.00 87.06 199 SER A O 1
ATOM 1520 N N . SER A 1 200 ? 15.040 5.496 6.500 1.00 85.00 200 SER A N 1
ATOM 1521 C CA . SER A 1 200 ? 15.606 6.688 7.158 1.00 85.00 200 SER A CA 1
ATOM 1522 C C . SER A 1 200 ? 15.359 6.763 8.674 1.00 85.00 200 SER A C 1
ATOM 1524 O O . SER A 1 200 ? 15.977 7.578 9.356 1.00 85.00 200 SER A O 1
ATOM 1526 N N . TYR A 1 201 ? 14.482 5.919 9.232 1.00 81.12 201 TYR A N 1
ATOM 1527 C CA . TYR A 1 201 ? 14.372 5.746 10.686 1.00 81.12 201 TYR A CA 1
ATOM 1528 C C . TYR A 1 201 ? 15.532 4.912 11.234 1.00 81.12 201 TYR A C 1
ATOM 1530 O O . TYR A 1 201 ? 15.755 3.796 10.771 1.00 81.12 201 TYR A O 1
ATOM 1538 N N . GLU A 1 202 ? 16.186 5.412 12.281 1.00 73.69 202 GLU A N 1
ATOM 1539 C CA . GLU A 1 202 ? 17.231 4.701 13.022 1.00 73.69 202 GLU A CA 1
ATOM 1540 C C . GLU A 1 202 ? 16.663 4.000 14.266 1.00 73.69 202 GLU A C 1
ATOM 1542 O O . GLU A 1 202 ? 15.773 4.514 14.952 1.00 73.69 202 GLU A O 1
ATOM 1547 N N . THR A 1 203 ? 17.198 2.824 14.598 1.00 63.12 203 THR A N 1
ATOM 1548 C CA . THR A 1 203 ? 16.964 2.183 15.900 1.00 63.12 203 THR A CA 1
ATOM 1549 C C . THR A 1 203 ? 17.666 2.984 16.995 1.00 63.12 203 THR A C 1
ATOM 1551 O O . THR A 1 203 ? 18.884 3.146 16.962 1.00 63.12 203 THR A O 1
ATOM 1554 N N . SER A 1 204 ? 16.919 3.468 17.989 1.00 56.62 204 SER A N 1
ATOM 1555 C CA . SER A 1 204 ? 17.496 4.116 19.172 1.00 56.62 204 SER A CA 1
ATOM 1556 C C . SER A 1 204 ? 18.397 3.119 19.927 1.00 56.62 204 SER A C 1
ATOM 1558 O O . SER A 1 204 ? 17.933 2.009 20.189 1.00 56.62 204 SER A O 1
ATOM 1560 N N . PRO A 1 205 ? 19.633 3.465 20.341 1.00 47.31 205 PRO A N 1
ATOM 1561 C CA . PRO A 1 205 ? 20.546 2.522 21.006 1.00 47.31 205 PRO A CA 1
ATOM 1562 C C . PRO A 1 205 ? 20.172 2.124 22.448 1.00 47.31 205 PRO A C 1
ATOM 1564 O O . PRO A 1 205 ? 21.036 1.661 23.184 1.00 47.31 205 PRO A O 1
ATOM 1567 N N . SER A 1 206 ? 18.940 2.346 22.914 1.00 45.38 206 SER A N 1
ATOM 1568 C CA . SER A 1 206 ? 18.648 2.437 24.354 1.00 45.38 206 SER A CA 1
ATOM 1569 C C . SER A 1 206 ? 17.560 1.493 24.872 1.00 45.38 206 SER A C 1
ATOM 1571 O O . SER A 1 206 ? 16.767 1.891 25.723 1.00 45.38 206 SER A O 1
ATOM 1573 N N . SER A 1 207 ? 17.503 0.250 24.399 1.00 45.81 207 SER A N 1
ATOM 1574 C CA . SER A 1 207 ? 16.795 -0.803 25.137 1.00 45.81 207 SER A CA 1
ATOM 1575 C C . SER A 1 207 ? 17.800 -1.844 25.609 1.00 45.81 207 SER A C 1
ATOM 1577 O O . SER A 1 207 ? 18.343 -2.596 24.807 1.00 45.81 207 SER A O 1
ATOM 1579 N N . GLU A 1 208 ? 18.032 -1.865 26.921 1.00 45.09 208 GLU A N 1
ATOM 1580 C CA . GLU A 1 208 ? 18.892 -2.817 27.639 1.00 45.09 208 GLU A CA 1
ATOM 1581 C C . GLU A 1 208 ? 18.375 -4.269 27.600 1.00 45.09 208 GLU A C 1
ATOM 1583 O O . GLU A 1 208 ? 18.984 -5.163 28.179 1.00 45.09 208 GLU A O 1
ATOM 1588 N N . ASP A 1 209 ? 17.297 -4.536 26.865 1.00 46.38 209 ASP A N 1
ATOM 1589 C CA . ASP A 1 209 ? 16.737 -5.864 26.664 1.00 46.38 209 ASP A CA 1
ATOM 1590 C C . ASP A 1 209 ? 17.017 -6.327 25.232 1.00 46.38 209 ASP A C 1
ATOM 1592 O O . ASP A 1 209 ? 16.621 -5.659 24.279 1.00 46.38 209 ASP A O 1
ATOM 1596 N N . GLY A 1 210 ? 17.713 -7.463 25.098 1.00 46.84 210 GLY A N 1
ATOM 1597 C CA . GLY A 1 210 ? 18.270 -8.083 23.882 1.00 46.84 210 GLY A CA 1
ATOM 1598 C C . GLY A 1 210 ? 17.319 -8.371 22.707 1.00 46.84 210 GLY A C 1
ATOM 1599 O O . GLY A 1 210 ? 17.286 -9.491 22.201 1.00 46.84 210 GLY A O 1
ATOM 1600 N N . VAL A 1 211 ? 16.569 -7.377 22.238 1.00 50.38 211 VAL A N 1
ATOM 1601 C CA . VAL A 1 211 ? 15.756 -7.424 21.023 1.00 50.38 211 VAL A CA 1
ATOM 1602 C C . VAL A 1 211 ? 16.689 -7.299 19.820 1.00 50.38 211 VAL A C 1
ATOM 1604 O O . VAL A 1 211 ? 17.433 -6.325 19.706 1.00 50.38 211 VAL A O 1
ATOM 1607 N N . GLN A 1 212 ? 16.665 -8.297 18.928 1.00 54.03 212 GLN A N 1
ATOM 1608 C CA . GLN A 1 212 ? 17.417 -8.269 17.672 1.00 54.03 212 GLN A CA 1
ATOM 1609 C C . GLN A 1 212 ? 17.238 -6.922 16.961 1.00 54.03 212 GLN A C 1
ATOM 1611 O O . GLN A 1 212 ? 16.112 -6.487 16.711 1.00 54.03 212 GLN A O 1
ATOM 1616 N N . SER A 1 213 ? 18.354 -6.286 16.603 1.00 67.81 213 SER A N 1
ATOM 1617 C CA . SER A 1 213 ? 18.336 -5.076 15.794 1.00 67.81 213 SER A CA 1
ATOM 1618 C C . SER A 1 213 ? 17.678 -5.383 14.449 1.00 67.81 213 SER A C 1
ATOM 1620 O O . SER A 1 213 ? 18.148 -6.202 13.659 1.00 67.81 213 SER A O 1
ATOM 1622 N N . VAL A 1 214 ? 16.538 -4.746 14.198 1.00 78.38 214 VAL A N 1
ATOM 1623 C CA . VAL A 1 214 ? 15.884 -4.805 12.894 1.00 78.38 214 VAL A CA 1
ATOM 1624 C C . VAL A 1 214 ? 16.766 -4.043 11.909 1.00 78.38 214 VAL A C 1
ATOM 1626 O O . VAL A 1 214 ? 17.055 -2.867 12.119 1.00 78.38 214 VAL A O 1
ATOM 1629 N N . LEU A 1 215 ? 17.211 -4.707 10.840 1.00 82.00 215 LEU A N 1
ATOM 1630 C CA . LEU A 1 215 ? 18.045 -4.062 9.826 1.00 82.00 215 LEU A CA 1
ATOM 1631 C C . LEU A 1 215 ? 17.231 -3.001 9.060 1.00 82.00 215 LEU A C 1
ATOM 1633 O O . LEU A 1 215 ? 16.065 -3.274 8.746 1.00 82.00 215 LEU A O 1
ATOM 1637 N N . PRO A 1 216 ? 17.822 -1.843 8.703 1.00 83.06 216 PRO A N 1
ATOM 1638 C CA . PRO A 1 216 ? 17.128 -0.765 7.988 1.00 83.06 216 PRO A CA 1
ATOM 1639 C C . PRO A 1 216 ? 16.464 -1.167 6.672 1.00 83.06 216 PRO A C 1
ATOM 1641 O O . PRO A 1 216 ? 15.422 -0.614 6.327 1.00 83.06 216 PRO A O 1
ATOM 1644 N N . ASP A 1 217 ? 17.016 -2.170 5.994 1.00 83.25 217 ASP A N 1
ATOM 1645 C CA . ASP A 1 217 ? 16.543 -2.655 4.691 1.00 83.25 217 ASP A CA 1
ATOM 1646 C C . ASP A 1 217 ? 15.418 -3.699 4.835 1.00 83.25 217 ASP A C 1
ATOM 1648 O O . ASP A 1 217 ? 14.896 -4.232 3.856 1.00 83.25 217 ASP A O 1
ATOM 1652 N N . THR A 1 218 ? 15.040 -4.043 6.072 1.00 85.94 218 THR A N 1
ATOM 1653 C CA . THR A 1 218 ? 14.018 -5.059 6.334 1.00 85.94 218 THR A CA 1
ATOM 1654 C C . THR A 1 218 ? 12.638 -4.513 5.991 1.00 85.94 218 THR A C 1
ATOM 1656 O O . THR A 1 218 ? 12.172 -3.548 6.600 1.00 85.94 218 THR A O 1
ATOM 1659 N N . VAL A 1 219 ? 11.925 -5.185 5.086 1.00 87.81 219 VAL A N 1
ATOM 1660 C CA . VAL A 1 219 ? 10.538 -4.862 4.724 1.00 87.81 219 VAL A CA 1
ATOM 1661 C C . VAL A 1 219 ? 9.571 -5.853 5.369 1.00 87.81 219 VAL A C 1
ATOM 1663 O O . VAL A 1 219 ? 9.713 -7.068 5.243 1.00 87.81 219 VAL A O 1
ATOM 1666 N N . GLY A 1 220 ? 8.556 -5.326 6.049 1.00 85.06 220 GLY A N 1
ATOM 1667 C CA . GLY A 1 220 ? 7.434 -6.074 6.602 1.00 85.06 220 GLY A CA 1
ATOM 1668 C C . GLY A 1 220 ? 6.200 -6.012 5.709 1.00 85.06 220 GLY A C 1
ATOM 1669 O O . GLY A 1 220 ? 5.947 -5.011 5.037 1.00 85.06 220 GLY A O 1
ATOM 1670 N N . LYS A 1 221 ? 5.394 -7.079 5.730 1.00 86.00 221 LYS A N 1
ATOM 1671 C CA . LYS A 1 221 ? 4.090 -7.146 5.060 1.00 86.00 221 LYS A CA 1
ATOM 1672 C C . LYS A 1 221 ? 2.990 -7.415 6.077 1.00 86.00 221 LYS A C 1
ATOM 1674 O O . LYS A 1 221 ? 3.047 -8.386 6.826 1.00 86.00 221 LYS A O 1
ATOM 1679 N N . PHE A 1 222 ? 1.948 -6.597 6.050 1.00 80.81 222 PHE A N 1
ATOM 1680 C CA . PHE A 1 222 ? 0.732 -6.845 6.809 1.00 80.81 222 PHE A CA 1
ATOM 1681 C C . PHE A 1 222 ? -0.027 -8.043 6.223 1.00 80.81 222 PHE A C 1
ATOM 1683 O O . PHE A 1 222 ? -0.487 -7.989 5.084 1.00 80.81 222 PHE A O 1
ATOM 1690 N N . ILE A 1 223 ? -0.180 -9.126 6.991 1.00 82.06 223 ILE A N 1
ATOM 1691 C CA . ILE A 1 223 ? -0.677 -10.415 6.470 1.00 82.06 223 ILE A CA 1
ATOM 1692 C C . ILE A 1 223 ? -2.096 -10.339 5.878 1.00 82.06 223 ILE A C 1
ATOM 1694 O O . ILE A 1 223 ? -2.334 -10.872 4.801 1.00 82.06 223 ILE A O 1
ATOM 1698 N N . THR A 1 224 ? -3.020 -9.632 6.537 1.00 76.62 224 THR A N 1
ATOM 1699 C CA . THR A 1 224 ? -4.437 -9.579 6.124 1.00 76.62 224 THR A CA 1
ATOM 1700 C C . THR A 1 224 ? -4.699 -8.631 4.950 1.00 76.62 224 THR A C 1
ATOM 1702 O O . THR A 1 224 ? -5.463 -8.972 4.056 1.00 76.62 224 THR A O 1
ATOM 1705 N N . CYS A 1 225 ? -4.096 -7.435 4.930 1.00 74.06 225 CYS A N 1
ATOM 1706 C CA . CYS A 1 225 ? -4.352 -6.415 3.909 1.00 74.06 225 CYS A CA 1
ATOM 1707 C C . CYS A 1 225 ? -3.267 -6.347 2.826 1.00 74.06 225 CYS A C 1
ATOM 1709 O O . CYS A 1 225 ? -3.460 -5.696 1.806 1.00 74.06 225 CYS A O 1
ATOM 1711 N N . GLY A 1 226 ? -2.123 -7.001 3.034 1.00 77.25 226 GLY A N 1
ATOM 1712 C CA . GLY A 1 226 ? -1.048 -7.132 2.056 1.00 77.25 226 GLY A CA 1
ATOM 1713 C C . GLY A 1 226 ? -0.147 -5.909 1.871 1.00 77.25 226 GLY A C 1
ATOM 1714 O O . GLY A 1 226 ? 0.795 -6.004 1.088 1.00 77.25 226 GLY A O 1
ATOM 1715 N N . HIS A 1 227 ? -0.389 -4.795 2.569 1.00 80.56 227 HIS A N 1
ATOM 1716 C CA . HIS A 1 227 ? 0.446 -3.593 2.475 1.00 80.56 227 HIS A CA 1
ATOM 1717 C C . HIS A 1 227 ? 1.850 -3.828 3.049 1.00 80.56 227 HIS A C 1
ATOM 1719 O O . HIS A 1 227 ? 1.997 -4.465 4.095 1.00 80.56 227 HIS A O 1
ATOM 1725 N N . THR A 1 228 ? 2.869 -3.296 2.374 1.00 86.38 228 THR A N 1
ATOM 1726 C CA . THR A 1 228 ? 4.288 -3.458 2.722 1.00 86.38 228 THR A CA 1
ATOM 1727 C C . THR A 1 228 ? 4.909 -2.144 3.172 1.00 86.38 228 THR A C 1
ATOM 1729 O O . THR A 1 228 ? 4.668 -1.117 2.544 1.00 86.38 228 THR A O 1
ATOM 1732 N N . LEU A 1 229 ? 5.702 -2.175 4.243 1.00 87.38 229 LEU A N 1
ATOM 1733 C CA . LEU A 1 229 ? 6.404 -1.023 4.824 1.00 87.38 229 LEU A CA 1
ATOM 1734 C C . LEU A 1 229 ? 7.760 -1.472 5.371 1.00 87.38 229 LEU A C 1
ATOM 1736 O O . LEU A 1 229 ? 7.920 -2.644 5.707 1.00 87.38 229 LEU A O 1
ATOM 1740 N N . HIS A 1 230 ? 8.720 -0.559 5.529 1.00 90.31 230 HIS A N 1
ATOM 1741 C CA . HIS A 1 230 ? 9.932 -0.875 6.288 1.00 90.31 230 HIS A CA 1
ATOM 1742 C C . HIS A 1 230 ? 9.571 -1.315 7.709 1.00 90.31 230 HIS A C 1
ATOM 1744 O O . HIS A 1 230 ? 8.737 -0.695 8.373 1.00 90.31 230 HIS A O 1
ATOM 1750 N N . MET A 1 231 ? 10.227 -2.361 8.200 1.00 90.25 231 MET A N 1
ATOM 1751 C CA . MET A 1 231 ? 9.982 -2.901 9.532 1.00 90.25 231 MET A CA 1
ATOM 1752 C C . MET A 1 231 ? 10.352 -1.884 10.620 1.00 90.25 231 MET A C 1
ATOM 1754 O O . MET A 1 231 ? 9.603 -1.724 11.582 1.00 90.25 231 MET A O 1
ATOM 1758 N N . LEU A 1 232 ? 11.433 -1.116 10.426 1.00 91.88 232 LEU A N 1
ATOM 1759 C CA . LEU A 1 232 ? 11.783 0.006 11.308 1.00 91.88 232 LEU A CA 1
ATOM 1760 C C . LEU A 1 232 ? 10.705 1.091 11.327 1.00 91.88 232 LEU A C 1
ATOM 1762 O O . LEU A 1 232 ? 10.361 1.596 12.390 1.00 91.88 232 LEU A O 1
ATOM 1766 N N . CYS A 1 233 ? 10.112 1.407 10.176 1.00 91.12 233 CYS A N 1
ATOM 1767 C CA . CYS A 1 233 ? 9.005 2.355 10.105 1.00 91.12 233 CYS A CA 1
ATOM 1768 C C . CYS A 1 233 ? 7.753 1.835 10.828 1.00 91.12 233 CYS A C 1
ATOM 1770 O O . CYS A 1 233 ? 7.097 2.589 11.544 1.00 91.12 233 CYS A O 1
ATOM 1772 N N . MET A 1 234 ? 7.426 0.545 10.680 1.00 90.81 234 MET A N 1
ATOM 1773 C CA . MET A 1 234 ? 6.323 -0.088 11.415 1.00 90.81 234 MET A CA 1
ATOM 1774 C C . MET A 1 234 ? 6.563 -0.051 12.929 1.00 90.81 234 MET A C 1
ATOM 1776 O O . MET A 1 234 ? 5.645 0.266 13.684 1.00 90.81 234 MET A O 1
ATOM 1780 N N . LEU A 1 235 ? 7.797 -0.319 13.364 1.00 89.44 235 LEU A N 1
ATOM 1781 C CA . LEU A 1 235 ? 8.198 -0.254 14.766 1.00 89.44 235 LEU A CA 1
ATOM 1782 C C . LEU A 1 235 ? 8.131 1.179 15.309 1.00 89.44 235 LEU A C 1
ATOM 1784 O O . LEU A 1 235 ? 7.570 1.402 16.377 1.00 89.44 235 LEU A O 1
ATOM 1788 N N . ALA A 1 236 ? 8.634 2.162 14.561 1.00 89.62 236 ALA A N 1
ATOM 1789 C CA . ALA A 1 236 ? 8.539 3.574 14.920 1.00 89.62 236 ALA A CA 1
ATOM 1790 C C . ALA A 1 236 ? 7.076 4.029 15.030 1.00 89.62 236 ALA A C 1
ATOM 1792 O O . ALA A 1 236 ? 6.711 4.723 15.978 1.00 89.62 236 ALA A O 1
ATOM 1793 N N . MET A 1 237 ? 6.215 3.602 14.104 1.00 90.62 237 MET A N 1
ATOM 1794 C CA . MET A 1 237 ? 4.778 3.877 14.151 1.00 90.62 237 MET A CA 1
ATOM 1795 C C . MET A 1 237 ? 4.122 3.269 15.397 1.00 90.62 237 MET A C 1
ATOM 1797 O O . MET A 1 237 ? 3.344 3.947 16.064 1.00 90.62 237 MET A O 1
ATOM 1801 N N . TYR A 1 238 ? 4.451 2.021 15.741 1.00 88.75 238 TYR A N 1
ATOM 1802 C CA . TYR A 1 238 ? 3.957 1.378 16.960 1.00 88.75 238 TYR A CA 1
ATOM 1803 C C . TYR A 1 238 ? 4.441 2.100 18.224 1.00 88.75 238 TYR A C 1
ATOM 1805 O O . TYR A 1 238 ? 3.652 2.403 19.119 1.00 88.75 238 TYR A O 1
ATOM 1813 N N . ASN A 1 239 ? 5.730 2.440 18.272 1.00 86.38 239 ASN A N 1
ATOM 1814 C CA . ASN A 1 239 ? 6.362 3.063 19.431 1.00 86.38 239 ASN A CA 1
ATOM 1815 C C . ASN A 1 239 ? 5.877 4.491 19.705 1.00 86.38 239 ASN A C 1
ATOM 1817 O O . ASN A 1 239 ? 5.921 4.929 20.853 1.00 86.38 239 ASN A O 1
ATOM 1821 N N . ASN A 1 240 ? 5.406 5.198 18.678 1.00 85.69 240 ASN A N 1
ATOM 1822 C CA . ASN A 1 240 ? 4.776 6.512 18.815 1.00 85.69 240 ASN A CA 1
ATOM 1823 C C . ASN A 1 240 ? 3.248 6.433 19.005 1.00 85.69 240 ASN A C 1
ATOM 1825 O O . ASN A 1 240 ? 2.594 7.463 19.157 1.00 85.69 240 ASN A O 1
ATOM 1829 N N . GLY A 1 241 ? 2.670 5.230 18.963 1.00 83.81 241 GLY A N 1
ATOM 1830 C CA . GLY A 1 241 ? 1.243 4.990 19.148 1.00 83.81 241 GLY A CA 1
ATOM 1831 C C . GLY A 1 241 ? 0.836 4.770 20.608 1.00 83.81 241 GLY A C 1
ATOM 1832 O O . GLY A 1 241 ? 1.588 5.026 21.545 1.00 83.81 241 GLY A O 1
ATOM 1833 N N . THR A 1 242 ? -0.379 4.249 20.793 1.00 79.12 242 THR A N 1
ATOM 1834 C CA . THR A 1 242 ? -0.970 3.915 22.103 1.00 79.12 242 THR A CA 1
ATOM 1835 C C . THR A 1 242 ? -0.307 2.726 22.792 1.00 79.12 242 THR A C 1
ATOM 1837 O O . THR A 1 242 ? -0.495 2.555 23.992 1.00 79.12 242 THR A O 1
ATOM 1840 N N . LYS A 1 243 ? 0.464 1.913 22.051 1.00 82.12 243 LYS A N 1
ATOM 1841 C CA . LYS A 1 243 ? 1.112 0.682 22.541 1.00 82.12 243 LYS A CA 1
ATOM 1842 C C . LYS A 1 243 ? 0.136 -0.265 23.252 1.00 82.12 243 LYS A C 1
ATOM 1844 O O . LYS A 1 243 ? 0.508 -0.972 24.181 1.00 82.12 243 LYS A O 1
ATOM 1849 N N . ASP A 1 244 ? -1.108 -0.298 22.789 1.00 83.50 244 ASP A N 1
ATOM 1850 C CA . ASP A 1 244 ? -2.200 -1.108 23.344 1.00 83.50 244 ASP A CA 1
ATOM 1851 C C . ASP A 1 244 ? -2.148 -2.588 22.912 1.00 83.50 244 ASP A C 1
ATOM 1853 O O . ASP A 1 244 ? -3.132 -3.313 23.045 1.00 83.50 244 ASP A O 1
ATOM 1857 N N . GLY A 1 245 ? -1.008 -3.036 22.373 1.00 84.88 245 GLY A N 1
ATOM 1858 C CA . GLY A 1 245 ? -0.831 -4.371 21.803 1.00 84.88 245 GLY A CA 1
ATOM 1859 C C . GLY A 1 245 ? -1.388 -4.527 20.386 1.00 84.88 245 GLY A C 1
ATOM 1860 O O . GLY A 1 245 ? -1.201 -5.583 19.780 1.00 84.88 245 GLY A O 1
ATOM 1861 N N . SER A 1 246 ? -2.022 -3.490 19.828 1.00 90.75 246 SER A N 1
ATOM 1862 C CA . SER A 1 246 ? -2.512 -3.495 18.454 1.00 90.75 246 SER A CA 1
ATOM 1863 C C . SER A 1 246 ? -1.652 -2.652 17.513 1.00 90.75 246 SER A C 1
ATOM 1865 O O . SER A 1 246 ? -1.005 -1.677 17.897 1.00 90.75 246 SER A O 1
ATOM 1867 N N . LEU A 1 247 ? -1.660 -3.026 16.236 1.00 90.56 247 LEU A N 1
ATOM 1868 C CA . LEU A 1 247 ? -1.009 -2.292 15.163 1.00 90.56 247 LEU A CA 1
ATOM 1869 C C . LEU A 1 247 ? -2.029 -1.975 14.076 1.00 90.56 247 LEU A C 1
ATOM 1871 O O . LEU A 1 247 ? -2.632 -2.870 13.489 1.00 90.56 247 LEU A O 1
ATOM 1875 N N . GLN A 1 248 ? -2.217 -0.695 13.774 1.00 90.75 248 GLN A N 1
ATOM 1876 C CA . GLN A 1 248 ? -3.118 -0.273 12.710 1.00 90.75 248 GLN A CA 1
ATOM 1877 C C . GLN A 1 248 ? -2.345 -0.036 11.413 1.00 90.75 248 GLN A C 1
ATOM 1879 O O . GLN A 1 248 ? -1.391 0.735 11.383 1.00 90.75 248 GLN A O 1
ATOM 1884 N N . CYS A 1 249 ? -2.785 -0.655 10.316 1.00 87.62 249 CYS A N 1
ATOM 1885 C CA . CYS A 1 249 ? -2.215 -0.393 9.000 1.00 87.62 249 CYS A CA 1
ATOM 1886 C C . CYS A 1 249 ? -2.458 1.078 8.607 1.00 87.62 249 CYS A C 1
ATOM 1888 O O . CYS A 1 249 ? -3.619 1.499 8.521 1.00 87.62 249 CYS A O 1
ATOM 1890 N N . PRO A 1 250 ? -1.409 1.869 8.315 1.00 86.88 250 PRO A N 1
ATOM 1891 C CA . PRO A 1 250 ? -1.575 3.282 7.989 1.00 86.88 250 PRO A CA 1
ATOM 1892 C C . PRO A 1 250 ? -2.304 3.491 6.655 1.00 86.88 250 PRO A C 1
ATOM 1894 O O . PRO A 1 250 ? -3.029 4.481 6.529 1.00 86.88 250 PRO A O 1
ATOM 1897 N N . SER A 1 251 ? -2.200 2.536 5.723 1.00 82.88 251 SER A N 1
ATOM 1898 C CA . SER A 1 251 ? -2.818 2.588 4.393 1.00 82.88 251 SER A CA 1
ATOM 1899 C C . SER A 1 251 ? -4.334 2.364 4.425 1.00 82.88 251 SER A C 1
ATOM 1901 O O . SER A 1 251 ? -5.084 3.166 3.882 1.00 82.88 251 SER A O 1
ATOM 1903 N N . CYS A 1 252 ? -4.805 1.287 5.068 1.00 79.44 252 CYS A N 1
ATOM 1904 C CA . CYS A 1 252 ? -6.212 0.853 4.991 1.00 79.44 252 CYS A CA 1
ATOM 1905 C C . CYS A 1 252 ? -6.936 0.766 6.339 1.00 79.44 252 CYS A C 1
ATOM 1907 O O . CYS A 1 252 ? -8.100 0.379 6.382 1.00 79.44 252 CYS A O 1
ATOM 1909 N N . LYS A 1 253 ? -6.261 1.107 7.441 1.00 85.75 253 LYS A N 1
ATOM 1910 C CA . LYS A 1 253 ? -6.812 1.149 8.806 1.00 85.75 253 LYS A CA 1
ATOM 1911 C C . LYS A 1 253 ? -7.201 -0.201 9.417 1.00 85.75 253 LYS A C 1
ATOM 1913 O O . LYS A 1 253 ? -7.682 -0.207 10.549 1.00 85.75 253 LYS A O 1
ATOM 1918 N N . THR A 1 254 ? -6.934 -1.319 8.738 1.00 86.31 254 THR A N 1
ATOM 1919 C CA . THR A 1 254 ? -7.038 -2.671 9.312 1.00 86.31 254 THR A CA 1
ATOM 1920 C C . THR A 1 254 ? -6.209 -2.763 10.590 1.00 86.31 254 THR A C 1
ATOM 1922 O O . THR A 1 254 ? -5.049 -2.350 10.598 1.00 86.31 254 THR A O 1
ATOM 1925 N N . ILE A 1 255 ? -6.809 -3.288 11.656 1.00 90.00 255 ILE A N 1
ATOM 1926 C CA . ILE A 1 255 ? -6.176 -3.458 12.965 1.00 90.00 255 ILE A CA 1
ATOM 1927 C C . ILE A 1 255 ? -5.655 -4.892 13.074 1.00 90.00 255 ILE A C 1
ATOM 1929 O O . ILE A 1 255 ? -6.354 -5.841 12.723 1.00 90.00 255 ILE A O 1
ATOM 1933 N N . TYR A 1 256 ? -4.418 -5.023 13.537 1.00 88.62 256 TYR A N 1
ATOM 1934 C CA . TYR A 1 256 ? -3.731 -6.274 13.829 1.00 88.62 256 TYR A CA 1
ATOM 1935 C C . TYR A 1 256 ? -3.547 -6.386 15.335 1.00 88.62 256 TYR A C 1
ATOM 1937 O O . TYR A 1 256 ? -3.116 -5.421 15.960 1.00 88.62 256 TYR A O 1
ATOM 1945 N N . GLY A 1 257 ? -3.856 -7.548 15.905 1.00 88.69 257 GLY A N 1
ATOM 1946 C CA . GLY A 1 257 ? -3.983 -7.695 17.355 1.00 88.69 257 GLY A CA 1
ATOM 1947 C C . GLY A 1 257 ? -5.322 -7.162 17.869 1.00 88.69 257 GLY A C 1
ATOM 1948 O O . GLY A 1 257 ? -6.221 -6.833 17.091 1.00 88.69 257 GLY A O 1
ATOM 1949 N N . GLU A 1 258 ? -5.454 -7.097 19.187 1.00 87.75 258 GLU A N 1
ATOM 1950 C CA . GLU A 1 258 ? -6.662 -6.628 19.858 1.00 87.75 258 GLU A CA 1
ATOM 1951 C C . GLU A 1 258 ? -6.442 -5.203 20.360 1.00 87.75 258 GLU A C 1
ATOM 1953 O O . GLU A 1 258 ? -5.565 -4.950 21.182 1.00 87.75 258 GLU A O 1
ATOM 1958 N N . LYS A 1 259 ? -7.213 -4.250 19.830 1.00 86.44 259 LYS A N 1
ATOM 1959 C CA . LYS A 1 259 ? -7.105 -2.854 20.247 1.00 86.44 259 LYS A CA 1
ATOM 1960 C C . LYS A 1 259 ? -7.865 -2.648 21.549 1.00 86.44 259 LYS A C 1
ATOM 1962 O O . LYS A 1 259 ? -9.094 -2.617 21.544 1.00 86.44 259 LYS A O 1
ATOM 1967 N N . THR A 1 260 ? -7.128 -2.458 22.635 1.00 88.69 260 THR A N 1
ATOM 1968 C CA . THR A 1 260 ? -7.691 -2.208 23.964 1.00 88.69 260 THR A CA 1
ATOM 1969 C C . THR A 1 260 ? -7.587 -0.730 24.347 1.00 88.69 260 THR A C 1
ATOM 1971 O O . THR A 1 260 ? -6.756 0.017 23.834 1.00 88.69 260 THR A O 1
ATOM 1974 N N . GLY A 1 261 ? -8.490 -0.273 25.214 1.00 88.88 261 GLY A N 1
ATOM 1975 C CA . GLY A 1 261 ? -8.446 1.066 25.802 1.00 88.88 261 GLY A CA 1
ATOM 1976 C C . GLY A 1 261 ? -8.066 1.018 27.280 1.00 88.88 261 GLY A C 1
ATOM 1977 O O . GLY A 1 261 ? -8.016 -0.045 27.890 1.00 88.88 261 GLY A O 1
ATOM 1978 N N . THR A 1 262 ? -7.879 2.184 27.890 1.00 91.94 262 THR A N 1
ATOM 1979 C CA . THR A 1 262 ? -7.558 2.330 29.321 1.00 91.94 262 THR A CA 1
ATOM 1980 C C . THR A 1 262 ? -8.812 2.568 30.164 1.00 91.94 262 THR A C 1
ATOM 1982 O O . THR A 1 262 ? -8.845 3.426 31.037 1.00 91.94 262 THR A O 1
ATOM 1985 N N . GLN A 1 263 ? -9.909 1.860 29.876 1.00 94.44 263 GLN A N 1
ATOM 1986 C CA . GLN A 1 263 ? -11.162 2.061 30.607 1.00 94.44 263 GLN A CA 1
ATOM 1987 C C . GLN A 1 263 ? -10.995 1.653 32.088 1.00 94.44 263 GLN A C 1
ATOM 1989 O O . GLN A 1 263 ? -10.627 0.508 32.357 1.00 94.44 263 GLN A O 1
ATOM 1994 N N . PRO A 1 264 ? -11.319 2.524 33.067 1.00 93.81 264 PRO A N 1
ATOM 1995 C CA . PRO A 1 264 ? -11.307 2.141 34.476 1.00 93.81 264 PRO A CA 1
ATOM 1996 C C . PRO A 1 264 ? -12.341 1.053 34.799 1.00 93.81 264 PRO A C 1
ATOM 1998 O O . PRO A 1 264 ? -13.330 0.869 34.086 1.00 93.81 264 PRO A O 1
ATOM 2001 N N . LYS A 1 265 ? -12.154 0.349 35.924 1.00 93.81 265 LYS A N 1
ATOM 2002 C CA . LYS A 1 265 ? -13.083 -0.703 36.370 1.00 93.81 265 LYS A CA 1
ATOM 2003 C C . LYS A 1 265 ? -14.496 -0.147 36.567 1.00 93.81 265 LYS A C 1
ATOM 2005 O O . LYS A 1 265 ? -14.682 0.855 37.250 1.00 93.81 265 LYS A O 1
ATOM 2010 N N . GLY A 1 266 ? -15.493 -0.846 36.034 1.00 95.06 266 GLY A N 1
ATOM 2011 C CA . GLY A 1 266 ? -16.897 -0.458 36.123 1.00 95.06 266 GLY A CA 1
ATOM 2012 C C . GLY A 1 266 ? -17.839 -1.617 35.815 1.00 95.06 266 GLY A C 1
ATOM 2013 O O . GLY A 1 266 ? -17.420 -2.771 35.749 1.00 95.06 266 GLY A O 1
ATOM 2014 N N . LYS A 1 267 ? -19.120 -1.297 35.641 1.00 97.06 267 LYS A N 1
ATOM 2015 C CA . LYS A 1 267 ? -20.182 -2.235 35.268 1.00 97.06 267 LYS A CA 1
ATOM 2016 C C . LYS A 1 267 ? -20.924 -1.733 34.032 1.00 97.06 267 LYS A C 1
ATOM 2018 O O . LYS A 1 267 ? -21.140 -0.529 33.892 1.00 97.06 267 LYS A O 1
ATOM 2023 N N . MET A 1 268 ? -21.335 -2.669 33.185 1.00 97.94 268 MET A N 1
ATOM 2024 C CA . MET A 1 268 ? -22.271 -2.466 32.082 1.00 97.94 268 MET A CA 1
ATOM 2025 C C . MET A 1 268 ? -23.458 -3.399 32.319 1.00 97.94 268 MET A C 1
ATOM 2027 O O . MET A 1 268 ? -23.282 -4.612 32.401 1.00 97.94 268 MET A O 1
ATOM 2031 N N . GLU A 1 269 ? -24.652 -2.835 32.461 1.00 98.06 269 GLU A N 1
ATOM 2032 C CA . GLU A 1 269 ? -25.898 -3.580 32.654 1.00 98.06 269 GLU A CA 1
ATOM 2033 C C . GLU A 1 269 ? -26.838 -3.314 31.478 1.00 98.06 269 GLU A C 1
ATOM 2035 O O . GLU A 1 269 ? -26.849 -2.214 30.925 1.00 98.06 269 GLU A O 1
ATOM 2040 N N . ILE A 1 270 ? -27.604 -4.324 31.066 1.00 98.12 270 ILE A N 1
ATOM 2041 C CA . ILE A 1 270 ? -28.438 -4.274 29.861 1.00 98.12 270 ILE A CA 1
ATOM 2042 C C . ILE A 1 270 ? -29.858 -4.704 30.227 1.00 98.12 270 ILE A C 1
ATOM 2044 O O . ILE A 1 270 ? -30.049 -5.760 30.827 1.00 98.12 270 ILE A O 1
ATOM 2048 N N . TYR A 1 271 ? -30.841 -3.902 29.828 1.00 97.69 271 TYR A N 1
ATOM 2049 C CA . TYR A 1 271 ? -32.262 -4.130 30.079 1.00 97.69 271 TYR A CA 1
ATOM 2050 C C . TYR A 1 271 ? -33.067 -3.949 28.789 1.00 97.69 271 TYR A C 1
ATOM 2052 O O . TYR A 1 271 ? -32.720 -3.123 27.946 1.00 97.69 271 TYR A O 1
ATOM 2060 N N . SER A 1 272 ? -34.170 -4.682 28.650 1.00 96.75 272 SER A N 1
ATOM 2061 C CA . SER A 1 272 ? -35.127 -4.503 27.552 1.00 96.75 272 SER A CA 1
ATOM 2062 C C . SER A 1 272 ? -36.349 -3.736 28.049 1.00 96.75 272 SER A C 1
ATOM 2064 O O . SER A 1 272 ? -36.917 -4.058 29.092 1.00 96.75 272 SER A O 1
ATOM 2066 N N . ILE A 1 273 ? -36.767 -2.726 27.293 1.00 97.12 273 ILE A N 1
ATOM 2067 C CA . ILE A 1 273 ? -37.907 -1.860 27.587 1.00 97.12 273 ILE A CA 1
ATOM 2068 C C . ILE A 1 273 ? -38.910 -1.991 26.441 1.00 97.12 273 ILE A C 1
ATOM 2070 O O . ILE A 1 273 ? -38.541 -1.927 25.272 1.00 97.12 273 ILE A O 1
ATOM 2074 N N . ALA A 1 274 ? -40.196 -2.137 26.762 1.00 95.75 274 ALA A N 1
ATOM 2075 C CA . ALA A 1 274 ? -41.253 -2.283 25.756 1.00 95.75 274 ALA A CA 1
ATOM 2076 C C . ALA A 1 274 ? -41.530 -1.001 24.941 1.00 95.75 274 ALA A C 1
ATOM 2078 O O . ALA A 1 274 ? -42.152 -1.062 23.888 1.00 95.75 274 ALA A O 1
ATOM 2079 N N . GLN A 1 275 ? -41.095 0.161 25.429 1.00 97.19 275 GLN A N 1
ATOM 2080 C CA . GLN A 1 275 ? -41.290 1.448 24.765 1.00 97.19 275 GLN A CA 1
ATOM 2081 C C . GLN A 1 275 ? -40.382 1.564 23.540 1.00 97.19 275 GLN A C 1
ATOM 2083 O O . GLN A 1 275 ? -39.198 1.236 23.611 1.00 97.19 275 GLN A O 1
ATOM 2088 N N . SER A 1 276 ? -40.929 2.070 22.442 1.00 98.00 276 SER A N 1
ATOM 2089 C CA . SER A 1 276 ? -40.200 2.316 21.199 1.00 98.00 276 SER A CA 1
ATOM 2090 C C . SER A 1 276 ? -39.457 3.650 21.219 1.00 98.00 276 SER A C 1
ATOM 2092 O O . SER A 1 276 ? -39.970 4.650 21.728 1.00 98.00 276 SER A O 1
ATOM 2094 N N . LEU A 1 277 ? -38.269 3.692 20.612 1.00 97.69 277 LEU A N 1
ATOM 2095 C CA . LEU A 1 277 ? -37.556 4.950 20.384 1.00 97.69 277 LEU A CA 1
ATOM 2096 C C . LEU A 1 277 ? -38.186 5.744 19.226 1.00 97.69 277 LEU A C 1
ATOM 2098 O O . LEU A 1 277 ? -38.692 5.149 18.268 1.00 97.69 277 LEU A O 1
ATOM 2102 N N . PRO A 1 278 ? -38.098 7.089 19.244 1.00 97.88 278 PRO A N 1
ATOM 2103 C CA . PRO A 1 278 ? -38.441 7.904 18.083 1.00 97.88 278 PRO A CA 1
ATOM 2104 C C . PRO A 1 278 ? -37.689 7.431 16.829 1.00 97.88 278 PRO A C 1
ATOM 2106 O O . PRO A 1 278 ? -36.468 7.289 16.848 1.00 97.88 278 PRO A O 1
ATOM 2109 N N . GLY A 1 279 ? -38.421 7.177 15.741 1.00 97.31 279 GLY A N 1
ATOM 2110 C CA . GLY A 1 279 ? -37.869 6.633 14.491 1.00 97.31 279 GLY A CA 1
ATOM 2111 C C . GLY A 1 279 ? -37.821 5.100 14.403 1.00 97.31 279 GLY A C 1
ATOM 2112 O O . GLY A 1 279 ? -37.492 4.582 13.340 1.00 97.31 279 GLY A O 1
ATOM 2113 N N . HIS A 1 280 ? -38.194 4.381 15.469 1.00 96.75 280 HIS A N 1
ATOM 2114 C CA . HIS A 1 280 ? -38.235 2.913 15.527 1.00 96.75 280 HIS A CA 1
ATOM 2115 C C . HIS A 1 280 ? -39.528 2.396 16.196 1.00 96.75 280 HIS A C 1
ATOM 2117 O O . HIS A 1 280 ? -39.458 1.761 17.247 1.00 96.75 280 HIS A O 1
ATOM 2123 N N . PRO A 1 281 ? -40.722 2.702 15.646 1.00 96.44 281 PRO A N 1
ATOM 2124 C CA . PRO A 1 281 ? -42.013 2.409 16.285 1.00 96.44 281 PRO A CA 1
ATOM 2125 C C . PRO A 1 281 ? -42.388 0.917 16.316 1.00 96.44 281 PRO A C 1
ATOM 2127 O O . PRO A 1 281 ? -43.344 0.535 16.981 1.00 96.44 281 PRO A O 1
ATOM 2130 N N . ASP A 1 282 ? -41.680 0.087 15.557 1.00 96.12 282 ASP A N 1
ATOM 2131 C CA . ASP A 1 282 ? -41.943 -1.333 15.329 1.00 96.12 282 ASP A CA 1
ATOM 2132 C C . ASP A 1 282 ? -41.151 -2.263 16.261 1.00 96.12 282 ASP A C 1
ATOM 2134 O O . ASP A 1 282 ? -41.322 -3.481 16.209 1.00 96.12 282 ASP A O 1
ATOM 2138 N N . CYS A 1 283 ? -40.303 -1.713 17.134 1.00 96.62 283 CYS A N 1
ATOM 2139 C CA . CYS A 1 283 ? -39.539 -2.488 18.104 1.00 96.62 283 CYS A CA 1
ATOM 2140 C C . CYS A 1 283 ? -39.468 -1.821 19.485 1.00 96.62 283 CYS A C 1
ATOM 2142 O O . CYS A 1 283 ? -39.789 -0.643 19.653 1.00 96.62 283 CYS A O 1
ATOM 2144 N N . GLY A 1 284 ? -39.065 -2.601 20.492 1.00 97.94 284 GLY A N 1
ATOM 2145 C CA . GLY A 1 284 ? -38.765 -2.089 21.830 1.00 97.94 284 GLY A CA 1
ATOM 2146 C C . GLY A 1 284 ? -37.428 -1.342 21.881 1.00 97.94 284 GLY A C 1
ATOM 2147 O O . GLY A 1 284 ? -36.830 -1.006 20.858 1.00 97.94 284 GLY A O 1
ATOM 2148 N N . THR A 1 285 ? -36.922 -1.121 23.089 1.00 98.50 285 THR A N 1
ATOM 2149 C CA . THR A 1 285 ? -35.651 -0.434 23.341 1.00 98.50 285 THR A CA 1
ATOM 2150 C C . THR A 1 285 ? -34.741 -1.284 24.213 1.00 98.50 285 THR A C 1
ATOM 2152 O O . THR A 1 285 ? -35.151 -1.787 25.253 1.00 98.50 285 THR A O 1
ATOM 2155 N N . ILE A 1 286 ? -33.475 -1.379 23.837 1.00 98.56 286 ILE A N 1
ATOM 2156 C CA . ILE A 1 286 ? -32.392 -1.884 24.675 1.00 98.56 286 ILE A CA 1
ATOM 2157 C C . ILE A 1 286 ? -31.832 -0.693 25.454 1.00 98.56 286 ILE A C 1
ATOM 2159 O O . ILE A 1 286 ? -31.298 0.245 24.860 1.00 98.56 286 ILE A O 1
ATOM 2163 N N . GLN A 1 287 ? -31.935 -0.719 26.777 1.00 98.38 287 GLN A N 1
ATOM 2164 C CA . GLN A 1 287 ? -31.289 0.241 27.662 1.00 98.38 287 GLN A CA 1
ATOM 2165 C C . GLN A 1 287 ? -29.968 -0.331 28.170 1.00 98.38 287 GLN A C 1
ATOM 2167 O O . GLN A 1 287 ? -29.924 -1.431 28.715 1.00 98.38 287 GLN A O 1
ATOM 2172 N N . ILE A 1 288 ? -28.898 0.443 28.022 1.00 98.50 288 ILE A N 1
ATOM 2173 C CA . ILE A 1 288 ? -27.564 0.122 28.523 1.00 98.50 288 ILE A CA 1
ATOM 2174 C C . ILE A 1 288 ? -27.234 1.110 29.638 1.00 98.50 288 ILE A C 1
ATOM 2176 O O . ILE A 1 288 ? -27.353 2.324 29.455 1.00 98.50 288 ILE A O 1
ATOM 2180 N N . ILE A 1 289 ? -26.817 0.594 30.788 1.00 98.12 289 ILE A N 1
ATOM 2181 C CA . ILE A 1 289 ? -26.430 1.385 31.951 1.00 98.12 289 ILE A CA 1
ATOM 2182 C C . ILE A 1 289 ? -24.951 1.144 32.226 1.00 98.12 289 ILE A C 1
ATOM 2184 O O . ILE A 1 289 ? -24.550 0.062 32.654 1.00 98.12 289 ILE A O 1
ATOM 2188 N N . TYR A 1 290 ? -24.135 2.170 32.007 1.00 98.19 290 TYR A N 1
ATOM 2189 C CA . TYR A 1 290 ? -22.732 2.154 32.406 1.00 98.19 290 TYR A CA 1
ATOM 2190 C C . TYR A 1 290 ? -22.590 2.768 33.795 1.00 98.19 290 TYR A C 1
ATOM 2192 O O . TYR A 1 290 ? -23.155 3.829 34.056 1.00 98.19 290 TYR A O 1
ATOM 2200 N N . SER A 1 291 ? -21.806 2.135 34.667 1.00 97.25 291 SER A N 1
ATOM 2201 C CA . SER A 1 291 ? -21.496 2.611 36.020 1.00 97.25 291 SER A CA 1
ATOM 2202 C C . SER A 1 291 ? -20.003 2.491 36.299 1.00 97.25 291 SER A C 1
ATOM 2204 O O . SER A 1 291 ? -19.478 1.383 36.385 1.00 97.25 291 SER A O 1
ATOM 2206 N N . VAL A 1 292 ? -19.318 3.621 36.479 1.00 97.25 292 VAL A N 1
ATOM 2207 C CA . VAL A 1 292 ? -17.886 3.665 36.814 1.00 97.25 292 VAL A CA 1
ATOM 2208 C C . VAL A 1 292 ? -17.706 4.476 38.103 1.00 97.25 292 VAL A C 1
ATOM 2210 O O . VAL A 1 292 ? -18.036 5.666 38.112 1.00 97.25 292 VAL A O 1
ATOM 2213 N N . PRO A 1 293 ? -17.230 3.871 39.207 1.00 95.81 293 PRO A N 1
ATOM 2214 C CA . PRO A 1 293 ? -16.954 4.598 40.442 1.00 95.81 293 PRO A CA 1
ATOM 2215 C C . PRO A 1 293 ? -15.673 5.446 40.321 1.00 95.81 293 PRO A C 1
ATOM 2217 O O . PRO A 1 293 ? -14.820 5.141 39.489 1.00 95.81 293 PRO A O 1
ATOM 2220 N N . PRO A 1 294 ? -15.502 6.502 41.138 1.00 95.94 294 PRO A N 1
ATOM 2221 C CA . PRO A 1 294 ? -14.204 7.154 41.323 1.00 95.94 294 PRO A CA 1
ATOM 2222 C C . PRO A 1 294 ? -13.143 6.164 41.827 1.00 95.94 294 PRO A C 1
ATOM 2224 O O . PRO A 1 294 ? -13.474 5.191 42.508 1.00 95.94 294 PRO A O 1
ATOM 2227 N N . GLY A 1 295 ? -11.867 6.430 41.552 1.00 95.50 295 GLY A N 1
ATOM 2228 C CA . GLY A 1 295 ? -10.784 5.532 41.952 1.00 95.50 295 GLY A CA 1
ATOM 2229 C C . GLY A 1 295 ? -9.393 6.139 41.800 1.00 95.50 295 GLY A C 1
ATOM 2230 O O . GLY A 1 295 ? -9.241 7.354 41.692 1.00 95.50 295 GLY A O 1
ATOM 2231 N N . VAL A 1 296 ? -8.376 5.276 41.799 1.00 96.75 296 VAL A N 1
ATOM 2232 C CA . VAL A 1 296 ? -6.961 5.635 41.616 1.00 96.75 296 VAL A CA 1
ATOM 2233 C C . VAL A 1 296 ? -6.507 5.217 40.217 1.00 96.75 296 VAL A C 1
ATOM 2235 O O . VAL A 1 296 ? -6.837 4.122 39.762 1.00 96.75 296 VAL A O 1
ATOM 2238 N N . GLN A 1 297 ? -5.770 6.090 39.536 1.00 96.62 297 GLN A N 1
ATOM 2239 C CA . GLN A 1 297 ? -5.209 5.855 38.206 1.00 96.62 297 GLN A CA 1
ATOM 2240 C C . GLN A 1 297 ? -4.132 4.760 38.238 1.00 96.62 297 GLN A C 1
ATOM 2242 O O . GLN A 1 297 ? -3.202 4.821 39.046 1.00 96.62 297 GLN A O 1
ATOM 2247 N N . GLY A 1 298 ? -4.261 3.768 37.353 1.00 93.19 298 GLY A N 1
ATOM 2248 C CA . GLY A 1 298 ? -3.251 2.729 37.126 1.00 93.19 298 GLY A CA 1
ATOM 2249 C C . GLY A 1 298 ? -2.039 3.221 36.315 1.00 93.19 298 GLY A C 1
ATOM 2250 O O . GLY A 1 298 ? -2.041 4.366 35.857 1.00 93.19 298 GLY A O 1
ATOM 2251 N N . PRO A 1 299 ? -1.004 2.381 36.125 1.00 93.19 299 PRO A N 1
ATOM 2252 C CA . PRO A 1 299 ? 0.191 2.709 35.333 1.00 93.19 299 PRO A CA 1
ATOM 2253 C C . PRO A 1 299 ? -0.092 3.130 33.883 1.00 93.19 299 PRO A C 1
ATOM 2255 O O . PRO A 1 299 ? 0.667 3.895 33.301 1.00 93.19 299 PRO A O 1
ATOM 2258 N N . GLU A 1 300 ? -1.184 2.636 33.307 1.00 88.69 300 GLU A N 1
ATOM 2259 C CA . GLU A 1 300 ? -1.643 2.915 31.945 1.00 88.69 300 GLU A CA 1
ATOM 2260 C C . GLU A 1 300 ? -2.317 4.288 31.778 1.00 88.69 300 GLU A C 1
ATOM 2262 O O . GLU A 1 300 ? -2.589 4.724 30.659 1.00 88.69 300 GLU A O 1
ATOM 2267 N N . HIS A 1 301 ? -2.621 4.970 32.883 1.00 92.31 301 HIS A N 1
ATOM 2268 C CA . HIS A 1 301 ? -3.312 6.255 32.886 1.00 92.31 301 HIS A CA 1
ATOM 2269 C C . HIS A 1 301 ? -2.328 7.443 32.929 1.00 92.31 301 HIS A C 1
ATOM 2271 O O . HIS A 1 301 ? -1.185 7.279 33.346 1.00 92.31 301 HIS A O 1
ATOM 2277 N N . PRO A 1 302 ? -2.755 8.668 32.553 1.00 92.25 302 PRO A N 1
ATOM 2278 C CA . PRO A 1 302 ? -1.852 9.818 32.430 1.00 92.25 302 PRO A CA 1
ATOM 2279 C C . PRO A 1 302 ? -1.098 10.214 33.707 1.00 92.25 302 PRO A C 1
ATOM 2281 O O . PRO A 1 302 ? 0.002 10.747 33.612 1.00 92.25 302 PRO A O 1
ATOM 2284 N N . ASN A 1 303 ? -1.682 9.996 34.893 1.00 95.12 303 ASN A N 1
ATOM 2285 C CA . ASN A 1 303 ? -1.052 10.311 36.179 1.00 95.12 303 ASN A CA 1
ATOM 2286 C C . ASN A 1 303 ? -1.202 9.130 37.156 1.00 95.12 303 ASN A C 1
ATOM 2288 O O . ASN A 1 303 ? -2.091 9.162 38.015 1.00 95.12 303 ASN A O 1
ATOM 2292 N N . PRO A 1 304 ? -0.365 8.082 37.046 1.00 96.44 304 PRO A N 1
ATOM 2293 C CA . PRO A 1 304 ? -0.457 6.902 37.901 1.00 96.44 304 PRO A CA 1
ATOM 2294 C C . PRO A 1 304 ? -0.419 7.252 39.395 1.00 96.44 304 PRO A C 1
ATOM 2296 O O . PRO A 1 304 ? 0.354 8.104 39.833 1.00 96.44 304 PRO A O 1
ATOM 2299 N N . GLY A 1 305 ? -1.274 6.607 40.189 1.00 95.62 305 GLY A N 1
ATOM 2300 C CA . GLY A 1 305 ? -1.401 6.845 41.630 1.00 95.62 305 GLY A CA 1
ATOM 2301 C C . GLY A 1 305 ? -2.265 8.052 42.020 1.00 95.62 305 GLY A C 1
ATOM 2302 O O . GLY A 1 305 ? -2.651 8.161 43.183 1.00 95.62 305 GLY A O 1
ATOM 2303 N N . GLN A 1 306 ? -2.629 8.930 41.079 1.00 96.62 306 GLN A N 1
ATOM 2304 C CA . GLN A 1 306 ? -3.543 10.042 41.352 1.00 96.62 306 GLN A CA 1
ATOM 2305 C C . GLN A 1 306 ? -5.006 9.598 41.336 1.00 96.62 306 GLN A C 1
ATOM 2307 O O . GLN A 1 306 ? -5.398 8.680 40.613 1.00 96.62 306 GLN A O 1
ATOM 2312 N N . LEU A 1 307 ? -5.844 10.290 42.108 1.00 96.69 307 LEU A N 1
ATOM 2313 C CA . LEU A 1 307 ? -7.286 10.059 42.092 1.00 96.69 307 LEU A CA 1
ATOM 2314 C C . LEU A 1 307 ? -7.901 10.536 40.770 1.00 96.69 307 LEU A C 1
ATOM 2316 O O . LEU A 1 307 ? -7.509 11.563 40.214 1.00 96.69 307 LEU A O 1
ATOM 2320 N N . TYR A 1 308 ? -8.910 9.816 40.289 1.00 95.69 308 TYR A N 1
ATOM 2321 C CA . TYR A 1 308 ? -9.807 10.276 39.234 1.00 95.69 308 TYR A CA 1
ATOM 2322 C C . TYR A 1 308 ? -11.241 10.368 39.761 1.00 95.69 308 TYR A C 1
ATOM 2324 O O . TYR A 1 308 ? -11.668 9.596 40.622 1.00 95.69 308 TYR A O 1
ATOM 2332 N N . THR A 1 309 ? -12.001 11.330 39.234 1.00 94.69 309 THR A N 1
ATOM 2333 C CA . THR A 1 309 ? -13.417 11.524 39.578 1.00 94.69 309 THR A CA 1
ATOM 2334 C C . THR A 1 309 ? -14.313 11.082 38.425 1.00 94.69 309 THR A C 1
ATOM 2336 O O . THR A 1 309 ? -13.946 11.215 37.259 1.00 94.69 309 THR A O 1
ATOM 2339 N N . CYS A 1 310 ? -15.508 10.588 38.748 1.00 91.38 310 CYS A N 1
ATOM 2340 C CA . CYS A 1 310 ? -16.486 10.104 37.775 1.00 91.38 310 CYS A CA 1
ATOM 2341 C C . CYS A 1 310 ? -17.760 10.939 37.883 1.00 91.38 310 CYS A C 1
ATOM 2343 O O . CYS A 1 310 ? -18.471 10.867 38.883 1.00 91.38 310 CYS A O 1
ATOM 2345 N N . ARG A 1 311 ? -18.046 11.764 36.870 1.00 92.81 311 ARG A N 1
ATOM 2346 C CA . ARG A 1 311 ? -19.226 12.644 36.853 1.00 92.81 311 ARG A CA 1
ATOM 2347 C C . ARG A 1 311 ? -20.336 12.075 35.974 1.00 92.81 311 ARG A C 1
ATOM 2349 O O . ARG A 1 311 ? -20.079 11.634 34.850 1.00 92.81 311 ARG A O 1
ATOM 2356 N N . GLY A 1 312 ? -21.568 12.153 36.480 1.00 91.12 312 GLY A N 1
ATOM 2357 C CA . GLY A 1 312 ? -22.779 11.792 35.737 1.00 91.12 312 GLY A CA 1
ATOM 2358 C C . GLY A 1 312 ? -22.963 10.289 35.525 1.00 91.12 312 GLY A C 1
ATOM 2359 O O . GLY A 1 312 ? -23.530 9.902 34.511 1.00 91.12 312 GLY A O 1
ATOM 2360 N N . PHE A 1 313 ? -22.445 9.456 36.432 1.00 94.50 313 PHE A N 1
ATOM 2361 C CA . PHE A 1 313 ? -22.746 8.025 36.474 1.00 94.50 313 PHE A CA 1
ATOM 2362 C C . PHE A 1 313 ? -23.893 7.741 37.468 1.00 94.50 313 PHE A C 1
ATOM 2364 O O . PHE A 1 313 ? -23.950 8.414 38.499 1.00 94.50 313 PHE A O 1
ATOM 2371 N N . PRO A 1 314 ? -24.769 6.752 37.197 1.00 96.31 314 PRO A N 1
ATOM 2372 C CA . PRO A 1 314 ? -24.787 5.903 36.003 1.00 96.31 314 PRO A CA 1
ATOM 2373 C C . PRO A 1 314 ? -25.173 6.666 34.726 1.00 96.31 314 PRO A C 1
ATOM 2375 O O . PRO A 1 314 ? -25.975 7.598 34.763 1.00 96.31 314 PRO A O 1
ATOM 2378 N N . ARG A 1 315 ? -24.586 6.272 33.591 1.00 97.69 315 ARG A N 1
ATOM 2379 C CA . ARG A 1 315 ? -24.924 6.812 32.268 1.00 97.69 315 ARG A CA 1
ATOM 2380 C C . ARG A 1 315 ? -25.891 5.870 31.575 1.00 97.69 315 ARG A C 1
ATOM 2382 O O . ARG A 1 315 ? -25.579 4.695 31.399 1.00 97.69 315 ARG A O 1
ATOM 2389 N N . PHE A 1 316 ? -27.030 6.413 31.167 1.00 97.50 316 PHE A N 1
ATOM 2390 C CA . PHE A 1 316 ? -28.077 5.681 30.467 1.00 97.50 316 PHE A CA 1
ATOM 2391 C C . PHE A 1 316 ? -27.951 5.907 28.962 1.00 97.50 316 PHE A C 1
ATOM 2393 O O . PHE A 1 316 ? -27.874 7.046 28.498 1.00 97.50 316 PHE A O 1
ATOM 2400 N N . CYS A 1 317 ? -27.931 4.819 28.204 1.00 97.69 317 CYS A N 1
ATOM 2401 C CA . CYS A 1 317 ? -27.872 4.814 26.749 1.00 97.69 317 CYS A CA 1
ATOM 2402 C C . CYS A 1 317 ? -28.974 3.905 26.200 1.00 97.69 317 CYS A C 1
ATOM 2404 O O . CYS A 1 317 ? -29.415 2.982 26.883 1.00 97.69 317 CYS A O 1
ATOM 2406 N N . PHE A 1 318 ? -29.422 4.162 24.973 1.00 98.06 318 PHE A N 1
ATOM 2407 C CA . PHE A 1 318 ? -30.560 3.463 24.381 1.00 98.06 318 PHE A CA 1
ATOM 2408 C C . PHE A 1 318 ? -30.257 3.060 22.937 1.00 98.06 318 PHE A C 1
ATOM 2410 O O . PHE A 1 318 ? -29.703 3.855 22.177 1.00 98.06 318 PHE A O 1
ATOM 2417 N N . LEU A 1 319 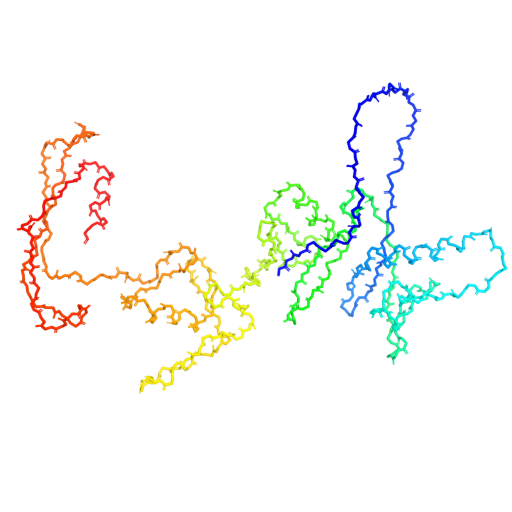? -30.644 1.844 22.558 1.00 98.31 319 LEU A N 1
ATOM 2418 C CA . LEU A 1 319 ? -30.624 1.331 21.187 1.00 98.31 319 LEU A CA 1
ATOM 2419 C C . LEU A 1 319 ? -32.010 0.761 20.851 1.00 98.31 319 LEU A C 1
ATOM 2421 O O . LEU A 1 319 ? -32.663 0.223 21.741 1.00 98.31 319 LEU A O 1
ATOM 2425 N N . PRO A 1 320 ? -32.479 0.825 19.596 1.00 98.19 320 PRO A N 1
ATOM 2426 C CA . PRO A 1 320 ? -33.704 0.130 19.210 1.00 98.19 320 PRO A CA 1
ATOM 2427 C C . PRO A 1 320 ? -33.496 -1.391 19.283 1.00 98.19 320 PRO A C 1
ATOM 2429 O O . PRO A 1 320 ? -32.462 -1.893 18.844 1.00 98.19 320 PRO A O 1
ATOM 2432 N N . ASP A 1 321 ? -34.471 -2.146 19.788 1.00 98.12 321 ASP A N 1
ATOM 2433 C CA . ASP A 1 321 ? -34.396 -3.614 19.871 1.00 98.12 321 ASP A CA 1
ATOM 2434 C C . ASP A 1 321 ? -34.782 -4.275 18.539 1.00 98.12 321 ASP A C 1
ATOM 2436 O O . ASP A 1 321 ? -35.774 -4.990 18.407 1.00 98.12 321 ASP A O 1
ATOM 2440 N N . ASN A 1 322 ? -33.998 -3.975 17.509 1.00 97.50 322 ASN A N 1
ATOM 2441 C CA . ASN A 1 322 ? -34.060 -4.613 16.199 1.00 97.50 322 ASN A CA 1
ATOM 2442 C C . ASN A 1 322 ? -32.707 -5.252 15.859 1.00 97.50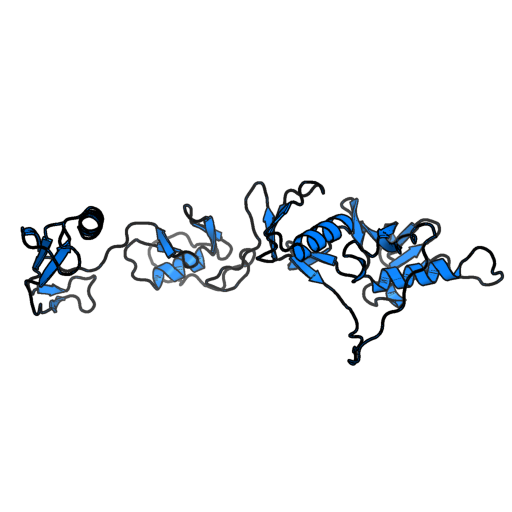 322 ASN A C 1
ATOM 2444 O O . ASN A 1 322 ? -31.739 -5.132 16.610 1.00 97.50 322 ASN A O 1
ATOM 2448 N N . ASP A 1 323 ? -32.606 -5.920 14.710 1.00 97.94 323 ASP A N 1
ATOM 2449 C CA . ASP A 1 323 ? -31.395 -6.667 14.338 1.00 97.94 323 ASP A CA 1
ATOM 2450 C C . ASP A 1 323 ? -30.136 -5.796 14.285 1.00 97.94 323 ASP A C 1
ATOM 2452 O O . ASP A 1 323 ? -29.059 -6.215 14.717 1.00 97.94 323 ASP A O 1
ATOM 2456 N N . LYS A 1 324 ? -30.261 -4.551 13.811 1.00 97.50 324 LYS A N 1
ATOM 2457 C CA . LYS A 1 324 ? -29.134 -3.615 13.764 1.00 97.50 324 LYS A CA 1
ATOM 2458 C C . LYS A 1 324 ? -28.743 -3.150 15.165 1.00 97.50 324 LYS A C 1
ATOM 2460 O O . LYS A 1 324 ? -27.552 -3.103 15.461 1.00 97.50 324 LYS A O 1
ATOM 2465 N N . GLY A 1 325 ? -29.713 -2.834 16.020 1.00 97.81 325 GLY A N 1
ATOM 2466 C CA . GLY A 1 325 ? -29.459 -2.432 17.403 1.00 97.81 325 GLY A CA 1
ATOM 2467 C C . GLY A 1 325 ? -28.842 -3.552 18.236 1.00 97.81 325 GLY A C 1
ATOM 2468 O O . GLY A 1 325 ? -27.852 -3.317 18.923 1.00 97.81 325 GLY A O 1
ATOM 2469 N N . ARG A 1 326 ? -29.321 -4.792 18.083 1.00 97.94 326 ARG A N 1
ATOM 2470 C CA . ARG A 1 326 ? -28.708 -5.981 18.696 1.00 97.94 326 ARG A CA 1
ATOM 2471 C C . ARG A 1 326 ? -27.281 -6.210 18.206 1.00 97.94 326 ARG A C 1
ATOM 2473 O O . ARG A 1 326 ? -26.399 -6.469 19.014 1.00 97.94 326 ARG A O 1
ATOM 2480 N N . LYS A 1 327 ? -27.012 -6.027 16.908 1.00 97.88 327 LYS A N 1
ATOM 2481 C CA . LYS A 1 327 ? -25.642 -6.101 16.375 1.00 97.88 327 LYS A CA 1
ATOM 2482 C C . LYS A 1 327 ? -24.724 -5.029 16.970 1.00 97.88 327 LYS A C 1
ATOM 2484 O O . LYS A 1 327 ? -23.570 -5.320 17.256 1.00 97.88 327 LYS A O 1
ATOM 2489 N N . VAL A 1 328 ? -25.215 -3.802 17.153 1.00 98.06 328 VAL A N 1
ATOM 2490 C CA . VAL A 1 328 ? -24.449 -2.735 17.820 1.00 98.06 328 VAL A CA 1
ATOM 2491 C C . VAL A 1 328 ? -24.198 -3.084 19.285 1.00 98.06 328 VAL A C 1
ATOM 2493 O O . VAL A 1 328 ? -23.079 -2.902 19.748 1.00 98.06 328 VAL A O 1
ATOM 2496 N N . LEU A 1 329 ? -25.191 -3.625 19.996 1.00 97.69 329 LEU A N 1
ATOM 2497 C CA . LEU A 1 329 ? -25.026 -4.069 21.380 1.00 97.69 329 LEU A CA 1
ATOM 2498 C C . LEU A 1 329 ? -23.908 -5.112 21.514 1.00 97.69 329 LEU A C 1
ATOM 2500 O O . LEU A 1 329 ? -23.077 -4.978 22.403 1.00 97.69 329 LEU A O 1
ATOM 2504 N N . GLU A 1 330 ? -23.863 -6.112 20.630 1.00 97.44 330 GLU A N 1
ATOM 2505 C CA . GLU A 1 330 ? -22.798 -7.128 20.646 1.00 97.44 330 GLU A CA 1
ATOM 2506 C C . GLU A 1 330 ? -21.404 -6.544 20.379 1.00 97.44 330 GLU A C 1
ATOM 2508 O O . GLU A 1 330 ? -20.422 -7.099 20.847 1.00 97.44 330 GLU A O 1
ATOM 2513 N N . LEU A 1 331 ? -21.303 -5.417 19.666 1.00 94.25 331 LEU A N 1
ATOM 2514 C CA . LEU A 1 331 ? -20.033 -4.713 19.448 1.00 94.25 331 LEU A CA 1
ATOM 2515 C C . LEU A 1 331 ? -19.638 -3.785 20.611 1.00 94.25 331 LEU A C 1
ATOM 2517 O O . LEU A 1 331 ? -18.504 -3.318 20.643 1.00 94.25 331 LEU A O 1
ATOM 2521 N N . LEU A 1 332 ? -20.575 -3.451 21.505 1.00 95.38 332 LEU A N 1
ATOM 2522 C CA . LEU A 1 332 ? -20.340 -2.596 22.676 1.00 95.38 332 LEU A CA 1
ATOM 2523 C C . LEU A 1 332 ? -19.984 -3.384 23.944 1.00 95.38 332 LEU A C 1
ATOM 2525 O O . LEU A 1 332 ? -19.540 -2.765 24.912 1.00 95.38 332 LEU A O 1
ATOM 2529 N N . LYS A 1 333 ? -20.260 -4.692 23.960 1.00 89.88 333 LYS A N 1
ATOM 2530 C CA . LYS A 1 333 ? -19.876 -5.619 25.032 1.00 89.88 333 LYS A CA 1
ATOM 2531 C C . LYS A 1 333 ? -18.393 -5.953 24.939 1.00 89.88 333 LYS A C 1
ATOM 2533 O O . LYS A 1 333 ? -17.783 -6.065 26.024 1.00 89.88 333 LYS A O 1
#

Organism: Nothobranchius kadleci (NCBI:txid1051664)

Sequence (333 aa):
MAIVSGSCARVNGSRNGPSLPVLPSGSVGPSQPMIAVWEWQDDQGYWRPYSGQVSAYIERCVSRRGPRGGGGAGSTSICLGQSDPSLSPYLIDIPSLKQFRQDTGTTRSVRRSLFAQSSGLGSGVYWEWVNDEGGWTPYETRTSILLEHSYQARQGTADLGPHGYNYIVDLTSLAQVNKSTGFRRQDCIICMDQLSSPSSYETSPSSEDGVQSVLPDTVGKFITCGHTLHMLCMLAMYNNGTKDGSLQCPSCKTIYGEKTGTQPKGKMEIYSIAQSLPGHPDCGTIQIIYSVPPGVQGPEHPNPGQLYTCRGFPRFCFLPDNDKGRKVLELLK

Radius of gyration: 33.78 Å; chains: 1; bounding box: 77×44×100 Å

InterPro domains:
  IPR001841 Zinc finger, RING-type [PS50089] (188-253)
  IPR001841 Zinc finger, RING-type [SM00184] (188-252)
  IPR004170 WWE domain [PF02825] (36-112)
  IPR004170 WWE domain [PF02825] (125-186)
  IPR004170 WWE domain [PS50918] (22-112)
  IPR004170 WWE domain [PS50918] (113-189)
  IPR013083 Zinc finger, RING/FYVE/PHD-type [G3DSA:3.30.40.10] (186-260)
  IPR018123 WWE domain, subgroup [SM00678] (36-120)
  IPR018123 WWE domain, subgroup [SM00678] (122-192)
  IPR018957 Zinc finger, C3HC4 RING-type [PF00097] (188-252)
  IPR037197 WWE domain superfamily [G3DSA:3.30.720.50] (38-112)
  IPR037197 WWE domain superfamily [G3DSA:3.30.720.50] (113-185)
  IPR037197 WWE domain superfamily [SSF117839] (34-119)
  IPR037197 WWE domain superfamily [SSF117839] (116-186)
  IPR039396 Deltex, C-terminal [PF18102] (260-333)
  IPR039398 Deltex family [PTHR12622] (186-333)
  IPR039399 Deltex, C-terminal domain superfamily [G3DSA:3.30.390.130] (261-333)

Secondary structure (DSSP, 8-state):
-EEEE-----------------------PPPPPEEEEEEEE-TTS-EEEPPHHHHHHHHHHHHTT-SS-------SEEEGGGT-GGGTTEEEETTTTEEEETTT--EEEEEEEEEETTTTGGGT-EEEEE-TTS-EEEPPHHHHHHHHHHHHTT-SEEE-GGGT-SEEEETTTTEEEETTT--B--B-TTT-SBTTS--SPPPPS---S------TTPEEE-TTT--EEEHHHHHHHHHTS--SS-EE-TTT--EES-----PPS-EEEEEEESSPPTT-TTS-EEEEEEE---EE--TTSSSTT-EE---SPSEEEEEESSHHHHHHHHHH-